Protein AF-A0A316TVI5-F1 (afdb_monomer_lite)

Foldseek 3Di:
DWDKDWDWAKDACPDPVNVLLVDPGIAIAIFIDTDPRVVCVVPPPPPPGDLLRRLLRLLQCVPPDPPPGDCPSVNVRSLVSLVVSCVVVVPPDSLRSLVVSLVVCCVPPNLNSSLSSLVSVCVSPVLDLPSLLVNLVSLVVCLVVVVDDDNLVSLCSSCVSLVNHDLVNDDPVCSVVSVVSPVVSD

Organism: NCBI:txid2079485

Sequence (186 aa):
MKEYSIIWIPFSKDSDVGQRIMDSKDFALPYFVDGNDKQQFEESNPGGLSPVHLLRGILVGYSDEPPIVDTSTFKQKAKVILMDLQNHFDYDSLEDLILNISAFIRQENGDTASFEALLTGTKICPESSKIKFDCCTDLYNLLEREQFHDKEWGKKKLGELLYQIERDKINPTFVSYIDTFKEWAE

pLDDT: mean 90.66, std 8.92, range [56.56, 98.69]

Radius of gyration: 17.23 Å; chains: 1; bounding box: 46×29×49 Å

Structure (mmCIF, N/CA/C/O backbone):
data_AF-A0A316TVI5-F1
#
_entry.id   AF-A0A316TVI5-F1
#
loop_
_atom_site.group_PDB
_atom_site.id
_atom_site.type_symbol
_atom_site.label_atom_id
_atom_site.label_alt_id
_atom_site.label_comp_id
_atom_site.label_asym_id
_atom_site.label_entity_id
_atom_site.label_seq_id
_atom_site.pdbx_PDB_ins_code
_atom_site.Cartn_x
_atom_site.Cartn_y
_atom_site.Cartn_z
_atom_site.occupancy
_atom_site.B_iso_or_equiv
_atom_site.auth_seq_id
_atom_site.auth_comp_id
_atom_site.auth_asym_id
_atom_site.auth_atom_id
_atom_site.pdbx_PDB_model_num
ATOM 1 N N . MET A 1 1 ? 9.439 -13.518 7.582 1.00 85.12 1 MET A N 1
ATOM 2 C CA . MET A 1 1 ? 9.102 -12.369 6.720 1.00 85.12 1 MET A CA 1
ATOM 3 C C . MET A 1 1 ? 10.228 -12.197 5.725 1.00 85.12 1 MET A C 1
ATOM 5 O O . MET A 1 1 ? 11.381 -12.358 6.115 1.00 85.12 1 MET A O 1
ATOM 9 N N . LYS A 1 2 ? 9.901 -11.960 4.459 1.00 90.00 2 LYS A N 1
ATOM 10 C CA . LYS A 1 2 ? 10.882 -11.726 3.402 1.00 90.00 2 LYS A CA 1
ATOM 11 C C . LYS A 1 2 ? 11.306 -10.265 3.424 1.00 90.00 2 LYS A C 1
ATOM 13 O O . LYS A 1 2 ? 10.454 -9.376 3.372 1.00 90.00 2 LYS A O 1
ATOM 18 N N . GLU A 1 3 ? 12.612 -10.034 3.480 1.00 90.31 3 GLU A N 1
ATOM 19 C CA . GLU A 1 3 ? 13.160 -8.707 3.223 1.00 90.31 3 GLU A CA 1
ATOM 20 C C . GLU A 1 3 ? 12.867 -8.290 1.786 1.00 90.31 3 GLU A C 1
ATOM 22 O O . GLU A 1 3 ? 12.934 -9.107 0.862 1.00 90.31 3 GLU A O 1
ATOM 27 N N . TYR A 1 4 ? 12.579 -7.007 1.614 1.00 93.69 4 TYR A N 1
ATOM 28 C CA . TYR A 1 4 ? 12.256 -6.422 0.327 1.00 93.69 4 TYR A CA 1
ATOM 29 C C . TYR A 1 4 ? 13.055 -5.147 0.083 1.00 93.69 4 TYR A C 1
ATOM 31 O O . TYR A 1 4 ? 13.670 -4.596 0.997 1.00 93.69 4 TYR A O 1
ATOM 39 N N . SER A 1 5 ? 13.038 -4.696 -1.164 1.00 92.44 5 SER A N 1
ATOM 40 C CA . SER A 1 5 ? 13.561 -3.402 -1.585 1.00 92.44 5 SER A CA 1
ATOM 41 C C . SER A 1 5 ? 12.577 -2.751 -2.552 1.00 92.44 5 SER A C 1
ATOM 43 O O . SER A 1 5 ? 11.966 -3.436 -3.376 1.00 92.44 5 SER A O 1
ATOM 45 N N . ILE A 1 6 ? 12.450 -1.426 -2.470 1.00 93.88 6 ILE A N 1
ATOM 46 C CA . ILE A 1 6 ? 11.807 -0.624 -3.512 1.00 93.88 6 ILE A CA 1
ATOM 47 C C . ILE A 1 6 ? 12.892 -0.136 -4.461 1.00 93.88 6 ILE A C 1
ATOM 49 O O . ILE A 1 6 ? 13.870 0.482 -4.043 1.00 93.88 6 ILE A O 1
ATOM 53 N N . ILE A 1 7 ? 12.725 -0.438 -5.742 1.00 91.38 7 ILE A N 1
ATOM 54 C CA . ILE A 1 7 ? 13.670 -0.074 -6.790 1.00 91.38 7 ILE A CA 1
ATOM 55 C C . ILE A 1 7 ? 12.966 0.831 -7.7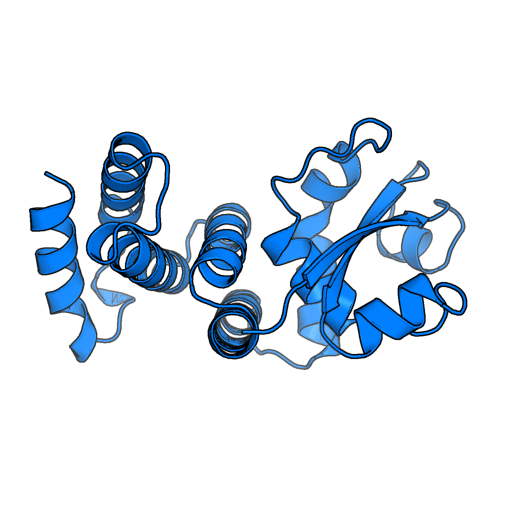85 1.00 91.38 7 ILE A C 1
ATOM 57 O O . ILE A 1 7 ? 11.928 0.477 -8.339 1.00 91.38 7 ILE A O 1
ATOM 61 N N . TRP A 1 8 ? 13.548 2.000 -8.023 1.00 91.94 8 TRP A N 1
ATOM 62 C CA . TRP A 1 8 ? 13.018 2.983 -8.957 1.00 91.94 8 TRP A CA 1
ATOM 63 C C . TRP A 1 8 ? 13.623 2.787 -10.335 1.00 91.94 8 TRP A C 1
ATOM 65 O O . TRP A 1 8 ? 14.835 2.906 -10.516 1.00 91.94 8 TRP A O 1
ATOM 75 N N . ILE A 1 9 ? 12.769 2.494 -11.311 1.00 88.94 9 ILE A N 1
ATOM 76 C CA . ILE A 1 9 ? 13.203 2.148 -12.663 1.00 88.94 9 ILE A CA 1
ATOM 77 C C . ILE A 1 9 ? 12.820 3.264 -13.617 1.00 88.94 9 ILE A C 1
ATOM 79 O O . ILE A 1 9 ? 11.630 3.575 -13.704 1.00 88.94 9 ILE A O 1
ATOM 83 N N . PRO A 1 10 ? 13.793 3.865 -14.323 1.00 89.19 10 PRO A N 1
ATOM 84 C CA . PRO A 1 10 ? 13.523 4.926 -15.272 1.00 89.19 10 PRO A CA 1
ATOM 85 C C . PRO A 1 10 ? 12.887 4.370 -16.549 1.00 89.19 10 PRO A C 1
ATOM 87 O O . PRO A 1 10 ? 13.315 3.354 -17.096 1.00 89.19 10 PRO A O 1
ATOM 90 N N . PHE A 1 11 ? 11.895 5.089 -17.054 1.00 86.94 11 PHE A N 1
ATOM 91 C CA . PHE A 1 11 ? 11.229 4.857 -18.324 1.00 86.94 11 PHE A CA 1
ATOM 92 C C . PHE A 1 11 ? 11.319 6.120 -19.170 1.00 86.94 11 PHE A C 1
ATOM 94 O O . PHE A 1 11 ? 11.091 7.232 -18.690 1.00 86.94 11 PHE A O 1
ATOM 101 N N . SER A 1 12 ? 11.608 5.933 -20.457 1.00 85.38 12 SER A N 1
ATOM 102 C CA . SER A 1 12 ? 11.459 7.018 -21.418 1.00 85.38 12 SER A CA 1
ATOM 103 C C . SER A 1 12 ? 9.982 7.245 -21.724 1.00 85.38 12 SER A C 1
ATOM 105 O O . SER A 1 12 ? 9.223 6.277 -21.861 1.00 85.38 12 SER A O 1
ATOM 107 N N . LYS A 1 13 ? 9.586 8.505 -21.924 1.00 84.69 13 LYS A N 1
ATOM 108 C CA . LYS A 1 13 ? 8.257 8.861 -22.452 1.00 84.69 13 LYS A CA 1
ATOM 109 C C . LYS A 1 13 ? 7.915 8.138 -23.761 1.00 84.69 13 LYS A C 1
ATOM 111 O O . LYS A 1 13 ? 6.751 7.859 -24.021 1.00 84.69 13 LYS A O 1
ATOM 116 N N . ASP A 1 14 ? 8.935 7.810 -24.555 1.00 85.81 14 ASP A N 1
ATOM 117 C CA . ASP A 1 14 ? 8.781 7.194 -25.873 1.00 85.81 14 ASP A CA 1
ATOM 118 C C . ASP A 1 14 ? 8.675 5.657 -25.796 1.00 85.81 14 ASP A C 1
ATOM 120 O O . ASP A 1 14 ? 8.407 5.010 -26.806 1.00 85.81 14 ASP A O 1
ATOM 124 N N . SER A 1 15 ? 8.857 5.063 -24.607 1.00 82.50 15 SER A N 1
ATOM 125 C CA . SER A 1 15 ? 8.661 3.624 -24.378 1.00 82.50 15 SER A CA 1
ATOM 126 C C . SER A 1 15 ? 7.182 3.226 -24.423 1.00 82.50 15 SER A C 1
ATOM 128 O O . SER A 1 15 ? 6.308 4.047 -24.154 1.00 82.50 15 SER A O 1
ATOM 130 N N . ASP A 1 16 ? 6.882 1.944 -24.653 1.00 78.06 16 ASP A N 1
ATOM 131 C CA . ASP A 1 16 ? 5.501 1.426 -24.630 1.00 78.06 16 ASP A CA 1
ATOM 132 C C . ASP A 1 16 ? 4.770 1.746 -23.315 1.00 78.06 16 ASP A C 1
ATOM 134 O O . ASP A 1 16 ? 3.566 1.997 -23.284 1.00 78.06 16 ASP A O 1
ATOM 138 N N . VAL A 1 17 ? 5.501 1.731 -22.196 1.00 77.12 17 VAL A N 1
AT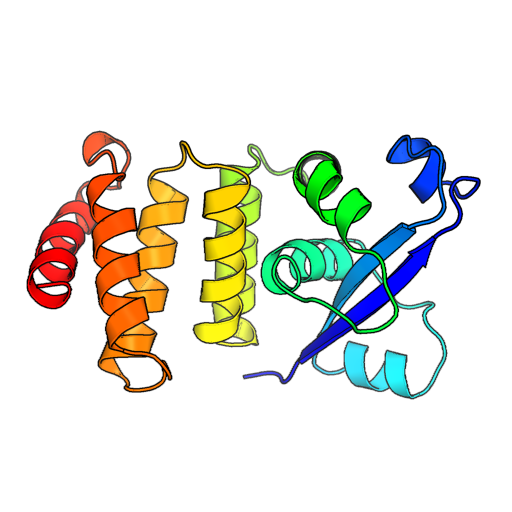OM 139 C CA . VAL A 1 17 ? 4.978 2.106 -20.875 1.00 77.12 17 VAL A CA 1
ATOM 140 C C . VAL A 1 17 ? 4.722 3.615 -20.808 1.00 77.12 17 VAL A C 1
ATOM 142 O O . VAL A 1 17 ? 3.659 4.028 -20.351 1.00 77.12 17 VAL A O 1
ATOM 145 N N . GLY A 1 18 ? 5.639 4.436 -21.326 1.00 76.88 18 GLY A N 1
ATOM 146 C CA . GLY A 1 18 ? 5.473 5.890 -21.392 1.00 76.88 18 GLY A CA 1
ATOM 147 C C . GLY A 1 18 ? 4.296 6.335 -22.258 1.00 76.88 18 GLY A C 1
ATOM 148 O O . GLY A 1 18 ? 3.514 7.191 -21.837 1.00 76.88 18 GLY A O 1
ATOM 149 N N . GLN A 1 19 ? 4.084 5.679 -23.401 1.00 79.38 19 GLN A N 1
ATOM 150 C CA . GLN A 1 19 ? 2.938 5.952 -24.267 1.00 79.38 19 GLN A CA 1
ATOM 151 C C . GLN A 1 19 ? 1.607 5.554 -23.615 1.00 79.38 19 GLN A C 1
ATOM 153 O O . GLN A 1 19 ? 0.646 6.318 -23.690 1.00 79.38 19 GLN A O 1
ATOM 158 N N . ARG A 1 20 ? 1.549 4.409 -22.917 1.00 73.81 20 ARG A N 1
ATOM 159 C CA . ARG A 1 20 ? 0.343 3.968 -22.186 1.00 73.81 20 ARG A CA 1
ATOM 160 C C . ARG A 1 20 ? -0.024 4.893 -21.027 1.00 73.81 20 ARG A C 1
ATOM 162 O O . ARG A 1 20 ? -1.197 5.189 -20.825 1.00 73.81 20 ARG A O 1
ATOM 169 N N . ILE A 1 21 ? 0.969 5.377 -20.283 1.00 71.12 21 ILE A N 1
ATOM 170 C CA . ILE A 1 21 ? 0.761 6.255 -19.118 1.00 71.12 21 ILE A CA 1
ATOM 171 C C . ILE A 1 21 ? 0.538 7.725 -19.549 1.00 71.12 21 ILE A C 1
ATOM 173 O O . ILE A 1 21 ? 0.084 8.557 -18.749 1.00 71.12 21 ILE A O 1
ATOM 177 N N . MET A 1 22 ? 0.752 8.031 -20.837 1.00 61.28 22 MET A N 1
ATOM 178 C CA . MET A 1 22 ? 0.562 9.343 -21.463 1.00 61.28 22 MET A CA 1
ATOM 179 C C . MET A 1 22 ? 1.295 10.445 -20.695 1.00 61.28 22 MET A C 1
ATOM 181 O O . MET A 1 22 ? 0.671 11.412 -20.237 1.00 61.28 22 MET A O 1
ATOM 185 N N . ASP A 1 23 ? 2.600 10.267 -20.487 1.00 63.84 23 ASP A N 1
ATOM 186 C CA . ASP A 1 23 ? 3.442 11.344 -19.969 1.00 63.84 23 ASP A CA 1
ATOM 187 C C . ASP A 1 23 ? 4.251 12.018 -21.086 1.00 63.84 23 ASP A C 1
ATOM 189 O O . ASP A 1 23 ? 4.639 11.413 -22.081 1.00 63.84 23 ASP A O 1
ATOM 193 N N . SER A 1 24 ? 4.474 13.318 -20.923 1.00 67.88 24 SER A N 1
ATOM 194 C CA . SER A 1 24 ? 5.240 14.171 -21.837 1.00 67.88 24 SER A CA 1
ATOM 195 C C . SER A 1 24 ? 6.745 14.183 -21.531 1.00 67.88 24 SER A C 1
ATOM 197 O O . SER A 1 24 ? 7.519 14.804 -22.269 1.00 67.88 24 SER A O 1
ATOM 199 N N . LYS A 1 25 ? 7.158 13.512 -20.448 1.00 81.06 25 LYS A N 1
ATOM 200 C CA . LYS A 1 25 ? 8.517 13.484 -19.897 1.00 81.06 25 LYS A CA 1
ATOM 201 C C . LYS A 1 25 ? 8.909 12.075 -19.464 1.00 81.06 25 LYS A C 1
ATOM 203 O O . LYS A 1 25 ? 8.049 11.226 -19.252 1.00 81.06 25 LYS A O 1
ATOM 208 N N . ASP A 1 26 ? 10.213 11.851 -19.358 1.00 85.38 26 ASP A N 1
ATOM 209 C CA . ASP A 1 26 ? 10.758 10.641 -18.747 1.00 85.38 26 ASP A CA 1
ATOM 210 C C . ASP A 1 26 ? 10.395 10.609 -17.257 1.00 85.38 26 ASP A C 1
ATOM 212 O O . ASP A 1 26 ? 10.304 11.651 -16.604 1.00 85.38 26 ASP A O 1
ATOM 216 N N . PHE A 1 27 ? 10.183 9.412 -16.725 1.00 87.88 27 PHE A N 1
ATOM 217 C CA . PHE A 1 27 ? 9.702 9.196 -15.362 1.00 87.88 27 PHE A CA 1
ATOM 218 C C . PHE A 1 27 ? 10.311 7.923 -14.787 1.00 87.88 27 PHE A C 1
ATOM 220 O O . PHE A 1 27 ? 10.952 7.157 -15.501 1.00 87.88 27 PHE A O 1
ATOM 227 N N . ALA A 1 28 ? 10.103 7.671 -13.498 1.00 90.81 28 ALA A N 1
ATOM 228 C CA . ALA A 1 28 ? 10.462 6.399 -12.891 1.00 90.81 28 ALA A CA 1
ATOM 229 C C . ALA A 1 28 ? 9.269 5.781 -12.170 1.00 90.81 28 ALA A C 1
ATOM 231 O O . ALA A 1 28 ? 8.400 6.491 -11.661 1.00 90.81 28 ALA A O 1
ATOM 232 N N . LEU A 1 29 ? 9.246 4.452 -12.123 1.00 91.94 29 LEU A N 1
ATOM 233 C CA . LEU A 1 29 ? 8.233 3.694 -11.398 1.00 91.94 29 LEU A CA 1
ATOM 234 C C . LEU A 1 29 ? 8.880 2.846 -10.299 1.00 91.94 29 LEU A C 1
ATOM 236 O O . LEU A 1 29 ? 9.956 2.286 -10.536 1.00 91.94 29 LEU A O 1
ATOM 240 N N . PRO A 1 30 ? 8.233 2.725 -9.129 1.00 94.88 30 PRO A N 1
ATOM 241 C CA . PRO A 1 30 ? 8.711 1.873 -8.054 1.00 94.88 30 PRO A CA 1
ATOM 242 C C . PRO A 1 30 ? 8.337 0.411 -8.315 1.00 94.88 30 PRO A C 1
ATOM 244 O O . PRO A 1 30 ? 7.189 0.086 -8.615 1.00 94.88 30 PRO A O 1
ATOM 247 N N . TYR A 1 31 ? 9.306 -0.480 -8.149 1.00 94.19 31 TYR A N 1
ATOM 248 C CA . TYR A 1 31 ? 9.140 -1.928 -8.189 1.00 94.19 31 TYR A CA 1
ATOM 249 C C . TYR A 1 31 ? 9.506 -2.509 -6.829 1.00 94.19 31 TYR A C 1
ATOM 251 O O . TYR A 1 31 ? 10.563 -2.206 -6.281 1.00 94.19 31 TYR A O 1
ATOM 259 N N . PHE A 1 32 ? 8.633 -3.353 -6.291 1.00 95.69 32 PHE A N 1
ATOM 260 C CA . PHE A 1 32 ? 8.883 -4.105 -5.070 1.00 95.69 32 PHE A CA 1
ATOM 261 C C . PHE A 1 32 ? 9.512 -5.445 -5.435 1.00 95.69 32 PHE A C 1
ATOM 263 O O . PHE A 1 32 ? 8.887 -6.249 -6.131 1.00 95.69 32 PHE A O 1
ATOM 270 N N . VAL A 1 33 ? 10.718 -5.695 -4.934 1.00 93.25 33 VAL A N 1
ATOM 271 C CA . VAL A 1 33 ? 11.411 -6.978 -5.090 1.00 93.25 33 VAL A CA 1
ATOM 272 C C . VAL A 1 33 ? 11.712 -7.577 -3.725 1.00 93.25 33 VAL A C 1
ATOM 274 O O . VAL A 1 33 ? 12.170 -6.882 -2.819 1.00 93.25 33 VAL A O 1
ATOM 277 N N . ASP A 1 34 ? 11.463 -8.870 -3.568 1.00 92.06 34 ASP A N 1
ATOM 278 C CA . ASP A 1 34 ? 11.753 -9.620 -2.351 1.00 92.06 34 ASP A CA 1
ATOM 279 C C . ASP A 1 34 ? 12.206 -11.048 -2.655 1.00 92.06 34 ASP A C 1
ATOM 281 O O . ASP A 1 34 ? 12.114 -11.532 -3.783 1.00 92.06 34 ASP A O 1
ATOM 285 N N . GLY A 1 35 ? 12.752 -11.723 -1.641 1.00 86.69 35 GLY A N 1
ATOM 286 C CA . GLY A 1 35 ? 13.204 -13.110 -1.763 1.00 86.69 35 GLY A CA 1
ATOM 287 C C . GLY A 1 35 ? 14.163 -13.332 -2.942 1.00 86.69 35 GLY A C 1
ATOM 288 O O . GLY A 1 35 ? 15.177 -12.646 -3.064 1.00 86.69 35 GLY A O 1
ATOM 289 N N . ASN A 1 36 ? 13.833 -14.299 -3.802 1.00 81.88 36 ASN A N 1
ATOM 290 C CA . ASN A 1 36 ? 14.672 -14.683 -4.940 1.00 81.88 36 ASN A CA 1
ATOM 291 C C . ASN A 1 36 ? 14.747 -13.589 -6.017 1.00 81.88 36 ASN A C 1
ATOM 293 O O . ASN A 1 36 ? 15.792 -13.442 -6.645 1.00 81.88 36 ASN A O 1
ATOM 297 N N . ASP A 1 37 ? 13.683 -12.806 -6.214 1.00 82.38 37 ASP A N 1
ATOM 298 C CA . ASP A 1 37 ? 13.656 -11.752 -7.238 1.00 82.38 37 ASP A CA 1
ATOM 299 C C . ASP A 1 37 ? 14.595 -10.600 -6.869 1.00 82.38 37 ASP A C 1
ATOM 301 O O . ASP A 1 37 ? 15.245 -10.018 -7.737 1.00 82.38 37 ASP A O 1
ATOM 305 N N . LYS A 1 38 ? 14.737 -10.318 -5.566 1.00 80.81 38 LYS A N 1
ATOM 306 C CA . LYS A 1 38 ? 15.726 -9.360 -5.056 1.00 80.81 38 LYS A CA 1
ATOM 307 C C . LYS A 1 38 ? 17.157 -9.818 -5.359 1.00 80.81 38 LYS A C 1
ATOM 309 O O . LYS A 1 38 ? 17.933 -9.034 -5.894 1.00 80.81 38 LYS A O 1
ATOM 314 N N . GLN A 1 39 ? 17.477 -11.086 -5.090 1.00 77.31 39 GLN A N 1
ATOM 315 C CA . GLN A 1 39 ? 18.802 -11.653 -5.383 1.00 77.31 39 GLN A CA 1
ATOM 316 C C . GLN A 1 39 ? 19.107 -11.622 -6.886 1.00 77.31 39 GLN A C 1
ATOM 318 O O . GLN A 1 39 ? 20.164 -11.158 -7.298 1.00 77.31 39 GLN A O 1
ATOM 323 N N . GLN A 1 40 ? 18.152 -12.031 -7.726 1.00 77.38 40 GLN A N 1
ATOM 324 C CA . GLN A 1 40 ? 18.324 -12.010 -9.181 1.00 77.38 40 GLN A CA 1
ATOM 325 C C . GLN A 1 40 ? 18.508 -10.595 -9.733 1.00 77.38 40 GLN A C 1
ATOM 327 O O . GLN A 1 40 ? 19.323 -10.389 -10.636 1.00 77.38 40 GLN A O 1
ATOM 332 N N . PHE A 1 41 ? 17.776 -9.617 -9.195 1.00 77.19 41 PHE A N 1
ATOM 333 C CA . PHE A 1 41 ? 17.938 -8.222 -9.585 1.00 77.19 41 PHE A CA 1
ATOM 334 C C . PHE A 1 41 ? 19.336 -7.695 -9.231 1.00 77.19 41 PHE A C 1
ATOM 336 O O . PHE A 1 41 ? 19.967 -7.034 -10.055 1.00 77.19 41 PHE A O 1
ATOM 343 N N . GLU A 1 42 ? 19.828 -8.005 -8.028 1.00 74.06 42 GLU A N 1
ATOM 344 C CA . GLU A 1 42 ? 21.168 -7.623 -7.567 1.00 74.06 42 GLU A CA 1
ATOM 345 C C . GLU A 1 42 ? 22.283 -8.296 -8.391 1.00 74.06 42 GLU A C 1
ATOM 347 O O . GLU A 1 42 ? 23.335 -7.694 -8.612 1.00 74.06 42 GLU A O 1
ATOM 352 N N . GLU A 1 43 ? 22.049 -9.513 -8.893 1.00 73.50 43 GLU A N 1
ATOM 353 C CA . GLU A 1 43 ? 23.065 -10.328 -9.565 1.00 73.50 43 GLU A CA 1
ATOM 354 C C . GLU A 1 43 ? 23.086 -10.222 -11.103 1.00 73.50 43 GLU A C 1
ATOM 356 O O . GLU A 1 43 ? 24.141 -10.462 -11.694 1.00 73.50 43 GLU A O 1
ATOM 361 N N . SER A 1 44 ? 21.967 -9.974 -11.806 1.00 56.84 44 SER A N 1
ATOM 362 C CA . SER A 1 44 ? 21.876 -10.357 -13.237 1.00 56.84 44 SER A CA 1
ATOM 363 C C . SER A 1 44 ? 20.968 -9.525 -14.165 1.00 56.84 44 SER A C 1
ATOM 365 O O . SER A 1 44 ? 20.487 -10.057 -15.164 1.00 56.84 44 SER A O 1
ATOM 367 N N . ASN A 1 45 ? 20.865 -8.202 -13.973 1.00 56.56 45 ASN A N 1
ATOM 368 C CA . ASN A 1 45 ? 20.193 -7.254 -14.896 1.00 56.56 45 ASN A CA 1
ATOM 369 C C . ASN A 1 45 ? 18.637 -7.230 -14.737 1.00 56.56 45 ASN A C 1
ATOM 371 O O . ASN A 1 45 ? 18.032 -8.269 -14.485 1.00 56.56 45 ASN A O 1
ATOM 375 N N . PRO A 1 46 ? 17.942 -6.082 -14.933 1.00 57.75 46 PRO A N 1
ATOM 376 C CA . PRO A 1 46 ? 16.527 -5.846 -14.556 1.00 57.75 46 PRO A CA 1
ATOM 377 C C . PRO A 1 46 ? 15.436 -6.680 -15.261 1.00 57.75 46 PRO A C 1
ATOM 379 O O . PRO A 1 46 ? 14.252 -6.378 -15.122 1.00 57.75 46 PRO A O 1
ATOM 382 N N . GLY A 1 47 ? 15.793 -7.677 -16.073 1.00 56.88 47 GLY A N 1
ATOM 383 C CA . GLY A 1 47 ? 14.886 -8.327 -17.028 1.00 56.88 47 GLY A CA 1
ATOM 384 C C . GLY A 1 47 ? 13.778 -9.199 -16.422 1.00 56.88 47 GLY A C 1
ATOM 385 O O . GLY A 1 47 ? 12.883 -9.611 -17.151 1.00 56.88 47 GLY A O 1
ATOM 386 N N . GLY A 1 48 ? 13.821 -9.483 -15.116 1.00 66.44 48 GLY A N 1
ATOM 387 C CA . GLY A 1 48 ? 12.864 -10.355 -14.415 1.00 66.44 48 GLY A CA 1
ATOM 388 C C . GLY A 1 48 ? 11.641 -9.649 -13.820 1.00 66.44 48 GLY A C 1
ATOM 389 O O . GLY A 1 48 ? 10.891 -10.253 -13.056 1.00 66.44 48 GLY A O 1
ATOM 390 N N . LEU A 1 49 ? 11.437 -8.361 -14.099 1.00 80.31 49 LEU A N 1
ATOM 391 C CA . LEU A 1 49 ? 10.384 -7.604 -13.432 1.00 80.31 49 LEU A CA 1
ATOM 392 C C . LEU A 1 49 ? 9.016 -7.815 -14.068 1.00 80.31 49 LEU A C 1
ATOM 394 O O . LEU A 1 49 ? 8.810 -7.592 -15.258 1.00 80.31 49 LEU A O 1
ATOM 398 N N . SER A 1 50 ? 8.071 -8.228 -13.232 1.00 87.50 50 SER A N 1
ATOM 399 C CA . SER A 1 50 ? 6.704 -8.542 -13.616 1.00 87.50 50 SER A CA 1
ATOM 400 C C . SER A 1 50 ? 5.734 -7.428 -13.192 1.00 87.50 50 SER A C 1
ATOM 402 O O . SER A 1 50 ? 6.056 -6.612 -12.318 1.00 87.50 50 SER A O 1
ATOM 404 N N . PRO A 1 51 ? 4.506 -7.404 -13.741 1.00 91.19 51 PRO A N 1
ATOM 405 C CA . PRO A 1 51 ? 3.474 -6.458 -13.317 1.00 91.19 51 PRO A CA 1
ATOM 406 C C . PRO A 1 51 ? 3.134 -6.527 -11.818 1.00 91.19 51 PRO A C 1
ATOM 408 O O . PRO A 1 51 ? 2.737 -5.516 -11.243 1.00 91.19 51 PRO A O 1
ATOM 411 N N . VAL A 1 52 ? 3.339 -7.672 -11.146 1.00 93.62 52 VAL A N 1
ATOM 412 C CA . VAL A 1 52 ? 3.098 -7.781 -9.694 1.00 93.62 52 VAL A CA 1
ATOM 413 C C . VAL A 1 52 ? 4.159 -7.039 -8.872 1.00 93.62 52 VAL A C 1
ATOM 415 O O . VAL A 1 52 ? 3.832 -6.465 -7.832 1.00 93.62 52 VAL A O 1
ATOM 418 N N . HIS A 1 53 ? 5.406 -6.960 -9.351 1.00 94.25 53 HIS A N 1
ATOM 419 C CA . HIS A 1 53 ? 6.447 -6.144 -8.716 1.00 94.25 53 HIS A CA 1
ATOM 420 C C . HIS A 1 53 ? 6.111 -4.656 -8.802 1.00 94.25 53 HIS A C 1
ATOM 422 O O . HIS A 1 53 ? 6.257 -3.939 -7.813 1.00 94.25 53 HIS A O 1
ATOM 428 N N . LEU A 1 54 ? 5.609 -4.201 -9.955 1.00 94.38 54 LEU A N 1
ATOM 429 C CA . LEU A 1 54 ? 5.129 -2.829 -10.123 1.00 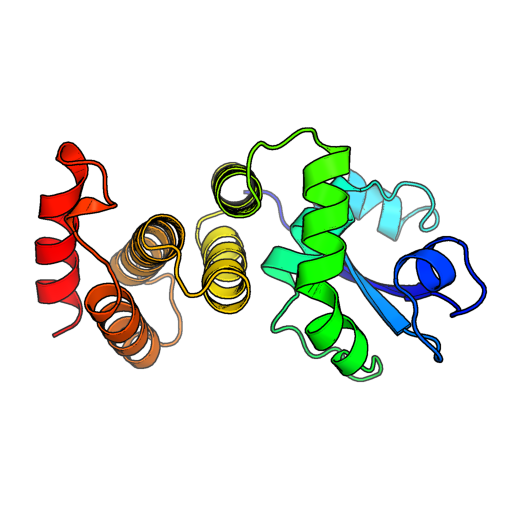94.38 54 LEU A CA 1
ATOM 430 C C . LEU A 1 54 ? 3.939 -2.548 -9.201 1.00 94.38 54 LEU A C 1
ATOM 432 O O . LEU A 1 54 ? 3.937 -1.559 -8.481 1.00 94.38 54 LEU A O 1
ATOM 436 N N . LEU A 1 55 ? 2.946 -3.437 -9.178 1.00 96.69 55 LEU A N 1
ATOM 437 C CA . LEU A 1 55 ? 1.753 -3.306 -8.342 1.00 96.69 55 LEU A CA 1
ATOM 438 C C . LEU A 1 55 ? 2.100 -3.132 -6.856 1.00 96.69 55 LEU A C 1
ATOM 440 O O . LEU A 1 55 ? 1.685 -2.159 -6.227 1.00 96.69 55 LEU A O 1
ATOM 444 N N . ARG A 1 56 ? 2.918 -4.036 -6.308 1.00 97.62 56 AR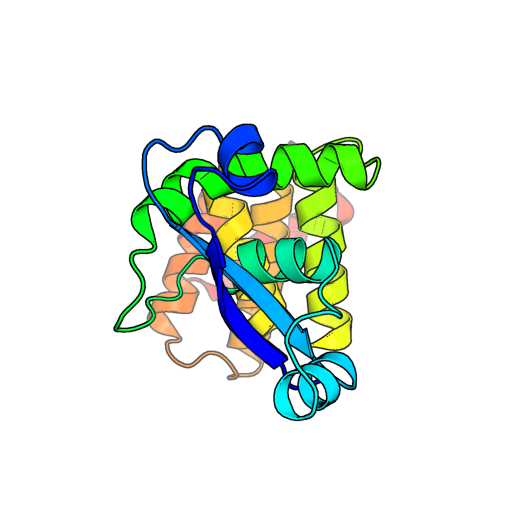G A N 1
ATOM 445 C CA . ARG A 1 56 ? 3.408 -3.955 -4.922 1.00 97.62 56 ARG A CA 1
ATOM 446 C C . ARG A 1 56 ? 4.285 -2.716 -4.711 1.00 97.62 56 ARG A C 1
ATOM 448 O O . ARG A 1 56 ? 4.183 -2.061 -3.676 1.00 97.62 56 ARG A O 1
ATOM 455 N N . GLY A 1 57 ? 5.107 -2.370 -5.702 1.00 97.31 57 GLY A N 1
ATOM 456 C CA . GLY A 1 57 ? 6.000 -1.213 -5.673 1.00 97.31 57 GLY A CA 1
ATOM 457 C C . GLY A 1 57 ? 5.251 0.108 -5.582 1.00 97.31 57 GLY A C 1
ATOM 458 O O . GLY A 1 57 ? 5.611 0.949 -4.768 1.00 97.31 57 GLY A O 1
ATOM 459 N N . ILE A 1 58 ? 4.165 0.271 -6.340 1.00 96.88 58 ILE A N 1
ATOM 460 C CA . ILE A 1 58 ? 3.304 1.457 -6.270 1.00 96.88 58 ILE A CA 1
ATOM 461 C C . ILE A 1 58 ? 2.667 1.578 -4.887 1.00 96.88 58 ILE A C 1
ATOM 463 O O . ILE A 1 58 ? 2.621 2.679 -4.344 1.00 96.88 58 ILE A O 1
ATOM 467 N N . LEU A 1 59 ? 2.172 0.472 -4.324 1.00 98.19 59 LEU A N 1
ATOM 468 C CA . LEU A 1 59 ? 1.478 0.497 -3.038 1.00 98.19 59 LEU A CA 1
ATOM 469 C C . LEU A 1 59 ? 2.431 0.808 -1.878 1.00 98.19 59 LEU A C 1
ATOM 471 O O . LEU A 1 59 ? 2.115 1.659 -1.054 1.00 98.19 59 LEU A O 1
ATOM 475 N N . VAL A 1 60 ? 3.605 0.183 -1.826 1.00 97.81 60 VAL A N 1
ATOM 476 C CA . VAL A 1 60 ? 4.547 0.369 -0.706 1.00 97.81 60 VAL A CA 1
ATOM 477 C C . VAL A 1 60 ? 5.458 1.584 -0.911 1.00 97.81 60 VAL A C 1
ATOM 479 O O . VAL A 1 60 ? 5.738 2.321 0.026 1.00 97.81 60 VAL A O 1
ATOM 482 N N . GLY A 1 61 ? 5.897 1.842 -2.143 1.00 95.81 61 GLY A N 1
ATOM 483 C CA . GLY A 1 61 ? 6.840 2.910 -2.487 1.00 95.81 61 GLY A CA 1
ATOM 484 C C . GLY A 1 61 ? 6.209 4.287 -2.713 1.00 95.81 61 GLY A C 1
ATOM 485 O O . GLY A 1 61 ? 6.898 5.205 -3.143 1.00 95.81 61 GLY A O 1
ATOM 486 N N . TYR A 1 62 ? 4.910 4.473 -2.460 1.00 94.88 62 TYR A N 1
ATOM 487 C CA . TYR A 1 62 ? 4.221 5.728 -2.791 1.00 94.88 62 TYR A CA 1
ATOM 488 C C . TYR A 1 62 ? 4.771 6.954 -2.054 1.00 94.88 62 TYR A C 1
ATOM 490 O O . TYR A 1 62 ? 4.825 8.059 -2.603 1.00 94.88 62 TYR A O 1
ATOM 498 N N . SER A 1 63 ? 5.120 6.763 -0.782 1.00 91.06 63 SER A N 1
ATOM 499 C CA . SER A 1 63 ? 5.663 7.814 0.082 1.00 91.06 63 SER A CA 1
ATOM 500 C C . SER A 1 63 ? 7.191 7.904 0.003 1.00 91.06 63 SER A C 1
ATOM 502 O O . SER A 1 63 ? 7.760 8.762 0.668 1.00 91.06 63 SER A O 1
ATOM 504 N N . ASP A 1 64 ? 7.843 7.042 -0.782 1.00 90.94 64 ASP A N 1
ATOM 505 C CA . ASP A 1 64 ? 9.297 7.040 -0.930 1.00 90.94 64 ASP A CA 1
ATOM 506 C C . ASP A 1 64 ? 9.770 8.247 -1.764 1.00 90.94 64 ASP A C 1
ATOM 508 O O . ASP A 1 64 ? 9.109 8.689 -2.713 1.00 90.94 64 ASP A O 1
ATOM 512 N N . GLU A 1 65 ? 10.913 8.812 -1.373 1.00 87.38 65 GLU A N 1
ATOM 513 C CA . GLU A 1 65 ? 11.512 10.023 -1.951 1.00 87.38 65 GLU A CA 1
ATOM 514 C C . GLU A 1 65 ? 13.005 9.789 -2.247 1.00 87.38 65 GLU A C 1
ATOM 516 O O . GLU A 1 65 ? 13.885 10.357 -1.593 1.00 87.38 65 GLU A O 1
ATOM 521 N N . PRO A 1 66 ? 13.316 8.927 -3.234 1.00 88.81 66 PRO A N 1
ATOM 522 C CA . PRO A 1 66 ? 14.685 8.672 -3.682 1.00 88.81 66 PRO A CA 1
ATOM 523 C C . PRO A 1 66 ? 15.422 9.972 -4.084 1.00 88.81 66 PRO A C 1
ATOM 525 O O . PRO A 1 66 ? 14.894 10.747 -4.883 1.00 88.81 66 PRO A O 1
ATOM 528 N N . PRO A 1 67 ? 16.683 10.199 -3.649 1.00 80.81 67 PRO A N 1
ATOM 529 C CA . PRO A 1 67 ? 17.367 11.497 -3.781 1.00 80.81 67 PRO A CA 1
ATOM 530 C C . PRO A 1 67 ? 17.553 12.057 -5.203 1.00 80.81 67 PRO A C 1
ATOM 532 O O . PRO A 1 67 ? 17.841 13.242 -5.354 1.00 80.81 67 PRO A O 1
ATOM 535 N N . ILE A 1 68 ? 17.470 11.219 -6.242 1.00 84.12 68 ILE A N 1
ATOM 536 C CA . ILE A 1 68 ? 17.819 11.573 -7.635 1.00 84.12 68 ILE A CA 1
ATOM 537 C C . ILE A 1 68 ? 16.622 11.373 -8.587 1.00 84.12 68 ILE A C 1
ATOM 539 O O . ILE A 1 68 ? 16.701 11.696 -9.770 1.00 84.12 68 ILE A O 1
ATOM 543 N N . VAL A 1 69 ? 15.494 10.857 -8.095 1.00 84.56 69 VAL A N 1
ATOM 544 C CA . VAL A 1 69 ? 14.342 10.497 -8.930 1.00 84.56 69 VAL A CA 1
ATOM 545 C C . VAL A 1 69 ? 13.171 11.430 -8.628 1.00 84.56 69 VAL A C 1
ATOM 547 O O . VAL A 1 69 ? 12.714 11.526 -7.493 1.00 84.56 69 VAL A O 1
ATOM 550 N N . ASP A 1 70 ? 12.657 12.100 -9.663 1.00 85.50 70 ASP A N 1
ATOM 551 C CA . ASP A 1 70 ? 11.430 12.893 -9.561 1.00 85.50 70 ASP A CA 1
ATOM 552 C C . ASP A 1 70 ? 10.207 11.965 -9.496 1.00 85.50 70 ASP A C 1
ATOM 554 O O . ASP A 1 70 ? 9.832 11.319 -10.477 1.00 85.50 70 ASP A O 1
ATOM 558 N N . THR A 1 71 ? 9.576 11.901 -8.323 1.00 88.94 71 THR A N 1
ATOM 559 C CA . THR A 1 71 ? 8.401 11.055 -8.073 1.00 88.94 71 THR A CA 1
ATOM 560 C C . THR A 1 71 ? 7.075 11.754 -8.383 1.00 88.94 71 THR A C 1
ATOM 562 O O . THR A 1 71 ? 6.011 11.151 -8.221 1.00 88.94 71 THR A O 1
ATOM 565 N N . SER A 1 72 ? 7.093 13.010 -8.845 1.00 88.06 72 SER A N 1
ATOM 566 C CA . SER A 1 72 ? 5.881 13.813 -9.043 1.00 88.06 72 SER A CA 1
ATOM 567 C C . SER A 1 72 ? 4.956 13.241 -10.119 1.00 88.06 72 SER A C 1
ATOM 569 O O . SER A 1 72 ? 3.763 13.068 -9.852 1.00 88.06 72 SER A O 1
ATOM 571 N N . THR A 1 73 ? 5.492 12.862 -11.287 1.00 86.88 73 THR A N 1
ATOM 572 C CA . THR A 1 73 ? 4.729 12.155 -12.332 1.00 86.88 73 THR A CA 1
ATOM 573 C C . THR A 1 73 ? 4.113 10.884 -11.767 1.00 86.88 73 THR A C 1
ATOM 575 O O . THR A 1 73 ? 2.917 10.644 -11.934 1.00 86.88 73 THR A O 1
ATOM 578 N N . PHE A 1 74 ? 4.921 10.066 -11.088 1.00 89.69 74 PHE A N 1
ATOM 579 C CA . PHE A 1 74 ? 4.463 8.805 -10.523 1.00 89.69 74 PHE A CA 1
ATOM 580 C C . PHE A 1 74 ? 3.286 9.031 -9.566 1.00 89.69 74 PHE A C 1
ATOM 582 O O . PHE A 1 74 ? 2.237 8.419 -9.753 1.00 89.69 74 PHE A O 1
ATOM 589 N N . LYS A 1 75 ? 3.400 9.963 -8.611 1.00 90.81 75 LYS A N 1
ATOM 590 C CA . LYS A 1 75 ? 2.327 10.272 -7.650 1.00 90.81 75 LYS A CA 1
ATOM 591 C C . LYS A 1 75 ? 1.041 10.722 -8.360 1.00 90.81 75 LYS A C 1
ATOM 593 O O . LYS A 1 75 ? -0.047 10.308 -7.970 1.00 90.81 75 LYS A O 1
ATOM 598 N N . GLN A 1 76 ? 1.146 11.503 -9.439 1.00 90.25 76 GLN A N 1
ATOM 599 C CA . GLN A 1 76 ? -0.013 11.930 -10.239 1.00 90.25 76 GLN A CA 1
ATOM 600 C C . GLN A 1 76 ? -0.659 10.786 -11.035 1.00 90.25 76 GLN A C 1
ATOM 602 O O . GLN A 1 76 ? -1.868 10.798 -11.269 1.00 90.25 76 GLN A O 1
ATOM 607 N N . LYS A 1 77 ? 0.136 9.805 -11.471 1.00 9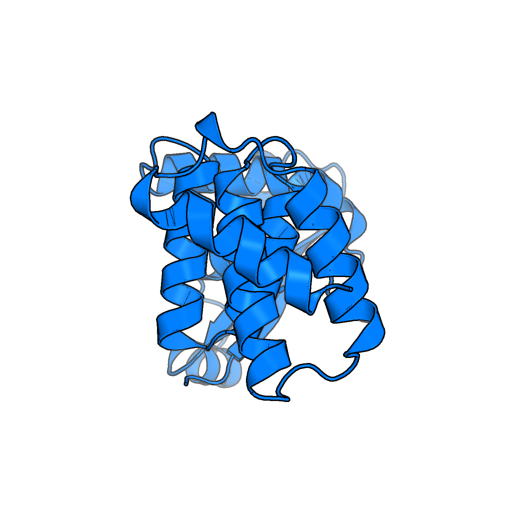0.12 77 LYS A N 1
ATOM 608 C CA . LYS A 1 77 ? -0.299 8.723 -12.365 1.00 90.12 77 LYS A CA 1
ATOM 609 C C . LYS A 1 77 ? -0.579 7.403 -11.650 1.00 90.12 77 LYS A C 1
ATOM 611 O O . LYS A 1 77 ? -1.216 6.540 -12.247 1.00 90.12 77 LYS A O 1
ATOM 616 N N . ALA A 1 78 ? -0.183 7.251 -10.386 1.00 93.56 78 ALA A N 1
ATOM 617 C CA . ALA A 1 78 ? -0.276 6.006 -9.622 1.00 93.56 78 ALA A CA 1
ATOM 618 C C . ALA A 1 78 ? -1.665 5.362 -9.702 1.00 93.56 78 ALA A C 1
ATOM 620 O O . ALA A 1 78 ? -1.775 4.174 -9.988 1.00 93.56 78 ALA A O 1
ATOM 621 N N . LYS A 1 79 ? -2.735 6.154 -9.546 1.00 95.19 79 LYS A N 1
ATOM 622 C CA . LYS A 1 79 ? -4.113 5.655 -9.656 1.00 95.19 79 LYS A CA 1
ATOM 623 C C . LYS A 1 79 ? -4.425 5.070 -11.035 1.00 95.19 79 LYS A C 1
ATOM 625 O O . LYS A 1 79 ? -5.025 4.008 -11.115 1.00 95.19 79 LYS A O 1
ATOM 630 N N . VAL A 1 80 ? -4.012 5.746 -12.108 1.00 92.19 80 VAL A N 1
ATOM 631 C CA . VAL A 1 80 ? -4.242 5.287 -13.488 1.00 92.19 80 VAL A CA 1
ATOM 632 C C . VAL A 1 80 ? -3.478 3.993 -13.754 1.00 92.19 80 VAL A C 1
ATOM 634 O O . VAL A 1 80 ? -4.038 3.064 -14.325 1.00 92.19 80 VAL A O 1
ATOM 637 N N . ILE A 1 81 ? -2.233 3.904 -13.282 1.00 92.75 81 ILE A N 1
ATOM 638 C CA . ILE A 1 81 ? -1.412 2.696 -13.428 1.00 92.75 81 ILE A CA 1
ATOM 639 C C . ILE A 1 81 ? -2.032 1.529 -12.649 1.00 92.75 81 ILE A C 1
ATOM 641 O O . ILE A 1 81 ? -2.119 0.422 -13.167 1.00 92.75 81 ILE A O 1
ATOM 645 N N . LEU A 1 82 ? -2.524 1.768 -11.431 1.00 95.69 82 LEU A N 1
ATOM 646 C CA . LEU A 1 82 ? -3.208 0.734 -10.655 1.00 95.69 82 LEU A CA 1
ATOM 647 C C . LEU A 1 82 ? -4.523 0.281 -11.302 1.00 95.69 82 LEU A C 1
ATOM 649 O O . LEU A 1 82 ? -4.844 -0.895 -11.211 1.00 95.69 82 LEU A O 1
ATOM 653 N N . MET A 1 83 ? -5.267 1.167 -11.969 1.00 94.88 83 MET A N 1
ATOM 654 C CA . MET A 1 83 ? -6.462 0.779 -12.732 1.00 94.88 83 MET A CA 1
ATOM 655 C C . MET A 1 83 ? -6.115 -0.071 -13.964 1.00 94.88 83 MET A C 1
ATOM 657 O O . MET A 1 83 ? -6.844 -1.004 -14.285 1.00 94.88 83 MET A O 1
ATOM 661 N N . ASP A 1 84 ? -5.001 0.216 -14.642 1.00 91.94 84 ASP A N 1
ATOM 662 C CA . ASP A 1 84 ? -4.500 -0.634 -15.730 1.00 91.94 84 ASP A CA 1
ATOM 663 C C . ASP A 1 84 ? -4.119 -2.029 -15.208 1.00 91.94 84 ASP A C 1
ATOM 665 O O . ASP A 1 84 ? -4.551 -3.044 -15.750 1.00 91.94 84 ASP A O 1
ATOM 669 N N . LEU A 1 85 ? -3.407 -2.086 -14.077 1.00 94.31 85 LEU A N 1
ATOM 670 C CA . LEU A 1 85 ? -3.053 -3.339 -13.406 1.00 94.31 85 LEU A CA 1
ATOM 671 C C . LEU A 1 85 ? -4.279 -4.092 -12.874 1.00 94.31 85 LEU A C 1
ATOM 673 O O . LEU A 1 85 ? -4.310 -5.316 -12.945 1.00 94.31 85 LEU A O 1
ATOM 677 N N . GLN A 1 86 ? -5.298 -3.384 -12.381 1.00 95.88 86 GLN A N 1
ATOM 678 C CA . GLN A 1 86 ? -6.574 -3.974 -11.975 1.00 95.88 86 GLN A CA 1
ATOM 679 C C . GLN A 1 86 ? -7.183 -4.774 -13.130 1.00 95.88 86 GLN A C 1
ATOM 681 O O . GLN A 1 86 ? -7.552 -5.929 -12.937 1.00 95.88 86 GLN A O 1
ATOM 686 N N . ASN A 1 87 ? -7.234 -4.178 -14.326 1.00 93.25 87 ASN A N 1
ATOM 687 C CA . ASN A 1 87 ? -7.736 -4.845 -15.525 1.00 93.25 87 ASN A CA 1
ATOM 688 C C . ASN A 1 87 ? -6.814 -5.989 -15.961 1.00 93.25 87 ASN A C 1
ATOM 690 O O . ASN A 1 87 ? -7.294 -7.040 -16.358 1.00 93.25 87 ASN A O 1
ATOM 694 N N . HIS A 1 88 ? -5.493 -5.801 -15.882 1.00 93.69 88 HIS A N 1
ATOM 695 C CA . HIS A 1 88 ? -4.519 -6.831 -16.249 1.00 93.69 88 HIS A CA 1
ATOM 696 C C . HIS A 1 88 ? -4.639 -8.103 -15.396 1.00 93.69 88 HIS A C 1
ATOM 698 O O . HIS A 1 88 ? -4.392 -9.197 -15.897 1.00 93.69 88 HIS A O 1
ATOM 704 N N . PHE A 1 89 ? -4.989 -7.956 -14.117 1.00 95.75 89 PHE A N 1
ATOM 705 C CA . PHE A 1 89 ? -5.144 -9.058 -13.168 1.00 95.75 89 PHE A CA 1
ATOM 706 C C . PHE A 1 89 ? -6.607 -9.476 -12.935 1.00 95.75 89 PHE A C 1
ATOM 708 O O . PHE A 1 89 ? -6.8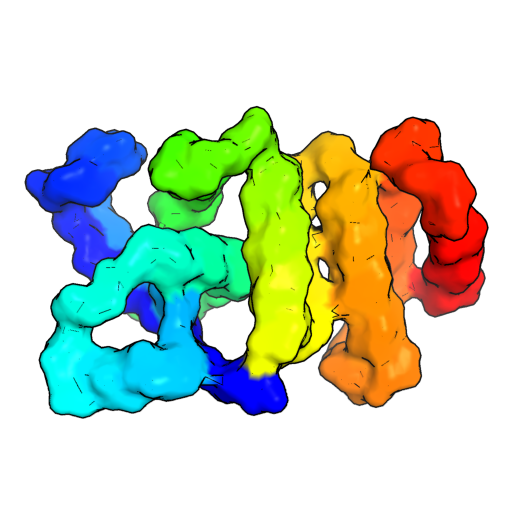61 -10.242 -12.009 1.00 95.75 89 PHE A O 1
ATOM 715 N N . ASP A 1 90 ? -7.552 -8.980 -13.743 1.00 96.38 90 ASP A N 1
ATOM 716 C CA . ASP A 1 90 ? -8.982 -9.316 -13.682 1.00 96.38 90 ASP A CA 1
ATOM 717 C C . ASP A 1 90 ? -9.632 -9.105 -12.294 1.00 96.38 90 ASP A C 1
ATOM 719 O O . ASP A 1 90 ? -10.461 -9.898 -11.848 1.00 96.38 90 ASP A O 1
ATOM 723 N N . TYR A 1 91 ? -9.271 -8.023 -11.591 1.00 97.44 91 TYR A N 1
ATOM 724 C CA . TYR A 1 91 ? -9.946 -7.638 -10.344 1.00 97.44 91 TYR A CA 1
ATOM 725 C C . TYR A 1 91 ? -11.206 -6.807 -10.619 1.00 97.44 91 TYR A C 1
ATOM 727 O O . TYR A 1 91 ? -11.179 -5.849 -11.396 1.00 97.44 91 TYR A O 1
ATOM 735 N N . ASP A 1 92 ? -12.290 -7.107 -9.900 1.00 96.50 92 ASP A N 1
ATOM 736 C CA . ASP A 1 92 ? -13.591 -6.436 -10.055 1.00 96.50 92 ASP A CA 1
ATOM 737 C C . ASP A 1 92 ? -13.533 -4.933 -9.753 1.00 96.50 92 ASP A C 1
ATOM 739 O O . ASP A 1 92 ? -14.218 -4.119 -10.382 1.00 96.50 92 ASP A O 1
ATOM 743 N N . SER A 1 93 ? -12.703 -4.543 -8.786 1.00 97.94 93 SER A N 1
ATOM 744 C CA . SER A 1 93 ? -12.533 -3.152 -8.401 1.00 97.94 93 SER A CA 1
ATOM 745 C C . SER A 1 93 ? -11.113 -2.844 -7.939 1.00 97.94 93 SER A C 1
ATOM 747 O O . SER A 1 93 ? -10.359 -3.714 -7.500 1.00 97.94 93 SER A O 1
ATOM 749 N N . LEU A 1 94 ? -10.757 -1.560 -7.993 1.00 97.94 94 LEU A N 1
ATOM 750 C CA . LEU A 1 94 ? -9.491 -1.073 -7.454 1.00 97.94 94 LEU A CA 1
ATOM 751 C C . LEU A 1 94 ? -9.411 -1.263 -5.929 1.00 97.94 94 LEU A C 1
ATOM 753 O O . LEU A 1 94 ? -8.326 -1.475 -5.397 1.00 97.94 94 LEU A O 1
ATOM 757 N N . GLU A 1 95 ? -10.552 -1.209 -5.230 1.00 98.44 95 GLU A N 1
ATOM 758 C CA . GLU A 1 95 ? -10.630 -1.537 -3.801 1.00 98.44 95 GLU A CA 1
ATOM 759 C C . GLU A 1 95 ? -10.211 -2.991 -3.555 1.00 98.44 95 GLU A C 1
ATOM 761 O O . GLU A 1 95 ? -9.353 -3.238 -2.707 1.00 98.44 95 GLU A O 1
ATOM 766 N N . ASP A 1 96 ? -10.750 -3.931 -4.335 1.00 98.12 96 ASP A N 1
ATOM 767 C CA . ASP A 1 96 ? -10.436 -5.354 -4.197 1.00 98.12 96 ASP A CA 1
ATOM 768 C C . ASP A 1 96 ? -8.972 -5.643 -4.536 1.00 98.12 96 ASP A C 1
ATOM 770 O O . ASP A 1 96 ? -8.316 -6.372 -3.793 1.00 98.12 96 ASP A O 1
ATOM 774 N N . LEU A 1 97 ? -8.428 -5.034 -5.598 1.00 98.56 97 LEU A N 1
ATOM 775 C CA . LEU A 1 97 ? -7.006 -5.148 -5.936 1.00 98.56 97 LEU A CA 1
ATOM 776 C C . LEU A 1 97 ? -6.123 -4.719 -4.756 1.00 98.56 97 LEU A C 1
ATOM 778 O O . LEU A 1 97 ? -5.231 -5.458 -4.347 1.00 98.56 97 LEU A O 1
ATOM 782 N N . ILE A 1 98 ? -6.373 -3.532 -4.194 1.00 98.62 98 ILE A N 1
ATOM 783 C CA . ILE A 1 98 ? -5.565 -2.985 -3.097 1.00 98.62 98 ILE A CA 1
ATOM 784 C C . ILE A 1 98 ? -5.653 -3.886 -1.863 1.00 98.62 98 ILE A C 1
ATOM 786 O O . ILE A 1 98 ? -4.620 -4.236 -1.301 1.00 98.62 98 ILE A O 1
ATOM 790 N N . LEU A 1 99 ? -6.859 -4.292 -1.454 1.00 98.56 99 LEU A N 1
ATOM 791 C CA . LEU A 1 99 ? -7.050 -5.133 -0.268 1.00 98.56 99 LEU A CA 1
ATOM 792 C C . LEU A 1 99 ? -6.365 -6.499 -0.413 1.00 98.56 99 LEU A C 1
ATOM 794 O O . LEU A 1 99 ? -5.662 -6.931 0.498 1.00 98.56 99 LEU A O 1
ATOM 798 N N . ASN A 1 100 ? -6.524 -7.165 -1.561 1.00 98.38 100 ASN A N 1
ATOM 799 C CA . ASN A 1 100 ? -5.926 -8.483 -1.785 1.00 98.38 100 ASN A CA 1
ATOM 800 C C . ASN A 1 100 ? -4.396 -8.418 -1.828 1.00 98.38 100 ASN A C 1
ATOM 802 O O . ASN A 1 100 ? -3.721 -9.252 -1.222 1.00 98.38 100 ASN A O 1
ATOM 806 N N . ILE A 1 101 ? -3.833 -7.413 -2.503 1.00 98.38 101 ILE A N 1
ATOM 807 C CA . ILE A 1 101 ? -2.379 -7.265 -2.588 1.00 98.38 101 ILE A CA 1
ATOM 808 C C . ILE A 1 101 ? -1.783 -6.858 -1.243 1.00 98.38 101 ILE A C 1
ATOM 810 O O . ILE A 1 101 ? -0.745 -7.399 -0.868 1.00 98.38 101 ILE A O 1
ATOM 814 N N . SER A 1 102 ? -2.430 -5.974 -0.484 1.00 98.56 102 SER A N 1
ATOM 815 C CA . SER A 1 102 ? -1.985 -5.638 0.872 1.00 98.56 102 SER A CA 1
ATOM 816 C C . SER A 1 102 ? -2.021 -6.855 1.796 1.00 98.56 102 SER A C 1
ATOM 818 O O . SER A 1 102 ? -1.042 -7.112 2.489 1.00 98.56 102 SER A O 1
ATOM 820 N N . ALA A 1 103 ? -3.074 -7.678 1.737 1.00 98.38 103 ALA A N 1
ATOM 821 C CA . ALA A 1 103 ? -3.140 -8.926 2.498 1.00 98.38 103 ALA A CA 1
ATOM 822 C C . ALA A 1 103 ? -2.008 -9.903 2.123 1.00 98.38 103 ALA A C 1
ATOM 824 O O . ALA A 1 103 ? -1.401 -10.516 3.003 1.00 98.38 103 ALA A O 1
ATOM 825 N N . PHE A 1 104 ? -1.672 -10.007 0.834 1.00 97.50 104 PHE A N 1
ATOM 826 C CA . PHE A 1 104 ? -0.520 -10.785 0.375 1.00 97.50 104 PHE A CA 1
ATOM 827 C C . PHE A 1 104 ? 0.811 -10.214 0.898 1.00 97.50 104 PHE A C 1
ATOM 829 O O . PHE A 1 104 ? 1.636 -10.958 1.428 1.00 97.50 104 PHE A O 1
ATOM 836 N N . ILE A 1 105 ? 1.011 -8.893 0.819 1.00 98.12 105 ILE A N 1
ATOM 837 C CA . ILE A 1 105 ? 2.197 -8.213 1.367 1.00 98.12 105 ILE A CA 1
ATOM 838 C C . ILE A 1 105 ? 2.301 -8.446 2.880 1.00 98.12 105 ILE A C 1
ATOM 840 O O . ILE A 1 105 ? 3.392 -8.719 3.376 1.00 98.12 105 ILE A O 1
ATOM 844 N N . ARG A 1 106 ? 1.187 -8.404 3.619 1.00 97.75 106 ARG A N 1
ATOM 845 C CA . ARG A 1 106 ? 1.146 -8.706 5.057 1.00 97.75 106 ARG A CA 1
ATOM 846 C C . ARG A 1 106 ? 1.682 -10.103 5.345 1.00 97.75 106 ARG A C 1
ATOM 848 O O . ARG A 1 106 ? 2.542 -10.266 6.205 1.00 97.75 106 ARG A O 1
ATOM 855 N N . GLN A 1 107 ? 1.202 -11.099 4.601 1.00 96.94 107 GLN A N 1
ATOM 856 C CA . GLN A 1 107 ? 1.603 -12.495 4.768 1.00 96.94 107 GLN A CA 1
ATOM 857 C C . GLN A 1 107 ? 3.099 -12.707 4.488 1.00 96.94 107 GLN A C 1
ATOM 859 O O . GLN A 1 107 ? 3.776 -13.415 5.236 1.00 96.94 107 GLN A O 1
ATOM 864 N N . GLU A 1 108 ? 3.627 -12.088 3.434 1.00 96.25 108 GLU A N 1
ATOM 865 C CA . GLU A 1 108 ? 4.998 -12.334 2.980 1.00 96.25 108 GLU A CA 1
ATOM 866 C C . GLU A 1 108 ? 6.033 -11.428 3.670 1.00 96.25 108 GLU A C 1
ATOM 868 O O . GLU A 1 108 ? 7.117 -11.887 4.055 1.00 96.25 108 GLU A O 1
ATOM 873 N N . ASN A 1 109 ? 5.706 -10.148 3.855 1.00 96.12 109 ASN A N 1
ATOM 874 C CA . ASN A 1 109 ? 6.629 -9.079 4.255 1.00 96.12 109 ASN A CA 1
ATOM 875 C C . ASN A 1 109 ? 6.293 -8.442 5.613 1.00 96.12 109 ASN A C 1
ATOM 877 O O . ASN A 1 109 ? 7.148 -7.759 6.175 1.00 96.12 109 ASN A O 1
ATOM 881 N N . GLY A 1 110 ? 5.107 -8.705 6.165 1.00 95.62 110 GLY A N 1
ATOM 882 C CA . GLY A 1 110 ? 4.695 -8.264 7.497 1.00 95.62 110 GLY A CA 1
ATOM 883 C C . GLY A 1 110 ? 3.833 -7.003 7.529 1.00 95.62 110 GLY A C 1
ATOM 884 O O . GLY A 1 110 ? 3.655 -6.297 6.532 1.00 95.62 110 GLY A O 1
ATOM 885 N N . ASP A 1 111 ? 3.318 -6.718 8.727 1.00 95.81 111 ASP A N 1
ATOM 886 C CA . ASP A 1 111 ? 2.317 -5.675 8.979 1.00 95.81 111 ASP A CA 1
ATOM 887 C C . ASP A 1 111 ? 2.812 -4.272 8.598 1.00 95.81 111 ASP A C 1
ATOM 889 O O . ASP A 1 111 ? 2.027 -3.466 8.116 1.00 95.81 111 ASP A O 1
ATOM 893 N N . THR A 1 112 ? 4.112 -3.973 8.724 1.00 95.88 112 THR A N 1
ATOM 894 C CA . THR A 1 112 ? 4.670 -2.665 8.331 1.00 95.88 112 THR A CA 1
ATOM 895 C C . THR A 1 112 ? 4.541 -2.415 6.829 1.00 95.88 112 THR A C 1
ATOM 897 O O . THR A 1 112 ? 4.087 -1.351 6.420 1.00 95.88 112 THR A O 1
ATOM 900 N N . ALA A 1 113 ? 4.907 -3.392 5.995 1.00 96.81 113 ALA A N 1
ATOM 901 C CA . ALA A 1 113 ? 4.813 -3.249 4.543 1.00 96.81 113 ALA A CA 1
ATOM 902 C C . ALA A 1 113 ? 3.349 -3.188 4.082 1.00 96.81 113 ALA A C 1
ATOM 904 O O . ALA A 1 113 ? 3.005 -2.413 3.190 1.00 96.81 113 ALA A O 1
ATOM 905 N N . SER A 1 114 ? 2.480 -3.975 4.721 1.00 98.31 114 SER A N 1
ATOM 906 C CA . SER A 1 114 ? 1.039 -3.934 4.470 1.00 98.31 114 SER A CA 1
ATOM 907 C C . SER A 1 114 ? 0.417 -2.602 4.890 1.00 98.31 114 SER A C 1
ATOM 909 O O . SER A 1 114 ? -0.365 -2.025 4.137 1.00 98.31 114 SER A O 1
ATOM 911 N N . PHE A 1 115 ? 0.820 -2.053 6.038 1.00 98.06 115 PHE A N 1
ATOM 912 C CA . PHE A 1 115 ? 0.379 -0.740 6.492 1.00 98.06 115 PHE A CA 1
ATOM 913 C C . PHE A 1 115 ? 0.728 0.355 5.478 1.00 98.06 115 PHE A C 1
ATOM 915 O O . PHE A 1 115 ? -0.152 1.135 5.123 1.00 98.06 115 PHE A O 1
ATOM 922 N N . GLU A 1 116 ? 1.959 0.386 4.958 1.00 97.75 116 GLU A N 1
ATOM 923 C CA . GLU A 1 116 ? 2.353 1.339 3.907 1.00 97.75 116 GLU A CA 1
ATOM 924 C C . GLU A 1 116 ? 1.504 1.166 2.637 1.00 97.75 116 GLU A C 1
ATOM 926 O O . GLU A 1 116 ? 0.986 2.145 2.089 1.00 97.75 116 GLU A O 1
ATOM 931 N N . ALA A 1 117 ? 1.274 -0.082 2.212 1.00 98.62 117 ALA A N 1
ATOM 932 C CA . ALA A 1 117 ? 0.421 -0.397 1.068 1.00 98.62 117 ALA A CA 1
ATOM 933 C C . ALA A 1 117 ? -1.023 0.103 1.250 1.00 98.62 117 ALA A C 1
ATOM 935 O O . ALA A 1 117 ? -1.592 0.748 0.362 1.00 98.62 117 ALA A O 1
ATOM 936 N N . LEU A 1 118 ? -1.616 -0.141 2.418 1.00 98.69 118 LEU A N 1
ATOM 937 C CA . LEU A 1 118 ? -2.968 0.299 2.752 1.00 98.69 118 LEU A CA 1
ATOM 938 C C . LEU A 1 118 ? -3.050 1.810 2.936 1.00 98.69 118 LEU A C 1
ATOM 940 O O . LEU A 1 118 ? -4.018 2.420 2.485 1.00 98.69 118 LEU A O 1
ATOM 944 N N . LEU A 1 119 ? -2.030 2.436 3.521 1.00 98.19 119 LEU A N 1
ATOM 945 C CA . LEU A 1 119 ? -1.953 3.884 3.660 1.00 98.19 119 LEU A CA 1
ATOM 946 C C . LEU A 1 119 ? -1.937 4.555 2.282 1.00 98.19 119 LEU A C 1
ATOM 948 O O . LEU A 1 119 ? -2.663 5.528 2.065 1.00 98.19 119 LEU A O 1
ATOM 952 N N . THR A 1 120 ? -1.197 4.010 1.317 1.00 98.31 120 THR A N 1
ATOM 953 C CA . THR A 1 120 ? -1.305 4.407 -0.094 1.00 98.31 120 THR A CA 1
ATOM 954 C C . THR A 1 120 ? -2.710 4.178 -0.633 1.00 98.31 120 THR A C 1
ATOM 956 O O . THR A 1 120 ? -3.287 5.078 -1.246 1.00 98.31 120 THR A O 1
ATOM 959 N N . GLY A 1 121 ? -3.309 3.024 -0.340 1.00 98.38 121 GLY A N 1
ATOM 960 C CA . GLY A 1 121 ? -4.697 2.725 -0.676 1.00 98.38 121 GLY A CA 1
ATOM 961 C C . GLY A 1 121 ? -5.680 3.802 -0.208 1.00 98.38 121 GLY A C 1
ATOM 962 O O . GLY A 1 121 ? -6.526 4.228 -0.991 1.00 98.38 121 GLY A O 1
ATOM 963 N N . THR A 1 122 ? -5.527 4.324 1.016 1.00 98.31 122 THR A N 1
ATOM 964 C CA . THR A 1 122 ? -6.380 5.411 1.538 1.00 98.31 122 THR A CA 1
ATOM 965 C C . THR A 1 122 ? -6.228 6.724 0.765 1.00 98.31 122 THR A C 1
ATOM 967 O O . THR A 1 122 ? -7.165 7.515 0.718 1.00 98.31 122 THR A O 1
ATOM 970 N N . LYS A 1 123 ? -5.077 6.962 0.122 1.00 97.06 123 LYS A N 1
ATOM 971 C CA . LYS A 1 123 ? -4.850 8.138 -0.736 1.00 97.06 123 LYS A CA 1
ATOM 972 C C . LYS A 1 123 ? -5.454 7.941 -2.131 1.00 97.06 123 LYS A C 1
ATOM 974 O O . LYS A 1 123 ? -6.005 8.879 -2.700 1.00 97.06 123 LYS A O 1
ATOM 979 N N . ILE A 1 124 ? -5.358 6.731 -2.686 1.00 97.19 124 ILE A N 1
ATOM 980 C CA . ILE A 1 124 ? -5.840 6.396 -4.039 1.00 97.19 124 ILE A CA 1
ATOM 981 C C . ILE A 1 124 ? -7.371 6.217 -4.082 1.00 97.19 124 ILE A C 1
ATOM 983 O O . ILE A 1 124 ? -8.038 6.658 -5.032 1.00 97.19 124 ILE A O 1
ATOM 987 N N . CYS A 1 125 ? -7.924 5.602 -3.036 1.00 97.25 125 CYS A N 1
ATOM 988 C CA . CYS A 1 125 ? -9.338 5.285 -2.850 1.00 97.25 125 CYS A CA 1
ATOM 989 C C . CYS A 1 125 ? -9.859 5.888 -1.528 1.00 97.25 125 CYS A C 1
ATOM 991 O O . CYS A 1 125 ? -10.227 5.139 -0.620 1.00 97.25 125 CYS A O 1
ATOM 993 N N . PRO A 1 126 ? -9.924 7.229 -1.402 1.00 97.12 126 PRO A N 1
ATOM 994 C CA . PRO A 1 126 ? -10.270 7.891 -0.142 1.00 97.12 126 PRO A CA 1
ATOM 995 C C . PRO A 1 126 ? -11.687 7.589 0.349 1.00 97.12 126 PRO A C 1
ATOM 997 O O . PRO A 1 126 ? -11.932 7.649 1.546 1.00 97.12 126 PRO A O 1
ATOM 1000 N N . GLU A 1 127 ? -12.608 7.194 -0.528 1.00 97.00 127 GLU A N 1
ATOM 1001 C CA . GLU A 1 127 ? -13.980 6.827 -0.148 1.00 97.00 127 GLU A CA 1
ATOM 1002 C C . GLU A 1 127 ? -14.088 5.396 0.411 1.00 97.00 127 GLU A C 1
ATOM 1004 O O . GLU A 1 127 ? -15.084 5.034 1.028 1.00 97.00 127 GLU A O 1
ATOM 1009 N N . SER A 1 128 ? -13.059 4.556 0.247 1.00 98.25 128 SER A N 1
ATOM 1010 C CA . SER A 1 128 ? -13.123 3.165 0.703 1.00 98.25 128 SER A CA 1
ATOM 1011 C C . SER A 1 128 ? -13.080 3.090 2.226 1.00 98.25 128 SER A C 1
ATOM 1013 O O . SER A 1 128 ? -12.061 3.379 2.854 1.00 98.25 128 SER A O 1
ATOM 1015 N N . SER A 1 129 ? -14.183 2.687 2.850 1.00 98.06 129 SER A N 1
ATOM 1016 C CA . SER A 1 129 ? -14.199 2.383 4.285 1.00 98.06 129 SER A CA 1
ATOM 1017 C C . SER A 1 129 ? -13.463 1.077 4.595 1.00 98.06 129 SER A C 1
ATOM 1019 O O . SER A 1 129 ? -12.836 0.972 5.646 1.00 98.06 129 SER A O 1
ATOM 1021 N N . LYS A 1 130 ? -13.459 0.109 3.668 1.00 98.25 130 LYS A N 1
ATOM 1022 C CA . LYS A 1 130 ? -12.777 -1.180 3.854 1.00 98.25 130 LYS A CA 1
ATOM 1023 C C . LYS A 1 130 ? -11.257 -1.035 3.893 1.00 98.25 130 LYS A C 1
ATOM 1025 O O . LYS A 1 130 ? -10.637 -1.572 4.803 1.00 98.25 130 LYS A O 1
ATOM 1030 N N . ILE A 1 131 ? -10.665 -0.265 2.973 1.00 98.69 131 ILE A N 1
ATOM 1031 C CA . ILE A 1 131 ? -9.219 0.012 2.985 1.00 98.69 131 ILE A CA 1
ATOM 1032 C C . ILE A 1 131 ? -8.832 0.760 4.261 1.00 98.69 131 ILE A C 1
ATOM 1034 O O . ILE A 1 131 ? -7.845 0.400 4.895 1.00 98.69 131 ILE A O 1
ATOM 1038 N N . LYS A 1 132 ? -9.613 1.770 4.674 1.00 98.50 132 LYS A N 1
ATOM 1039 C CA . LYS A 1 132 ? -9.355 2.480 5.938 1.00 98.50 132 LYS A CA 1
ATOM 1040 C C . LYS A 1 132 ? -9.409 1.533 7.135 1.00 98.50 132 LYS A C 1
ATOM 1042 O O . LYS A 1 132 ? -8.530 1.598 7.983 1.00 98.50 132 LYS A O 1
ATOM 1047 N N . PHE A 1 133 ? -10.406 0.651 7.194 1.00 98.25 133 PHE A N 1
ATOM 1048 C CA . PHE A 1 133 ? -10.549 -0.315 8.282 1.00 98.25 133 PHE A CA 1
ATOM 1049 C C . PHE A 1 133 ? -9.386 -1.315 8.337 1.00 98.25 133 PHE A C 1
ATOM 1051 O O . PHE A 1 133 ? -8.828 -1.547 9.411 1.00 98.25 133 PHE A O 1
ATOM 1058 N N . ASP A 1 134 ? -8.978 -1.869 7.194 1.00 98.06 134 ASP A N 1
ATOM 1059 C CA . ASP A 1 134 ? -7.832 -2.783 7.134 1.00 98.06 134 ASP A CA 1
ATOM 1060 C C . ASP A 1 134 ? -6.526 -2.049 7.499 1.00 98.06 134 ASP A C 1
ATOM 1062 O O . ASP A 1 134 ? -5.705 -2.563 8.254 1.00 98.06 134 ASP A O 1
ATOM 1066 N N . CYS A 1 135 ? -6.379 -0.786 7.074 1.00 98.31 135 CYS A N 1
ATOM 1067 C CA . CYS A 1 135 ? -5.251 0.073 7.452 1.00 98.31 135 CYS A CA 1
ATOM 1068 C C . CYS A 1 135 ? -5.200 0.321 8.968 1.00 98.31 135 CYS A C 1
ATOM 1070 O O . CYS A 1 135 ? -4.132 0.219 9.571 1.00 98.31 135 CYS A O 1
ATOM 1072 N N . CYS A 1 136 ? -6.349 0.603 9.597 1.00 97.69 136 CYS A N 1
ATOM 1073 C CA . CYS A 1 136 ? -6.457 0.731 11.051 1.00 97.69 136 CYS A CA 1
ATOM 1074 C C . CYS A 1 136 ? -6.041 -0.557 11.764 1.00 97.69 136 CYS A C 1
ATOM 1076 O O . CYS A 1 136 ? -5.393 -0.485 12.802 1.00 97.69 136 CYS A O 1
ATOM 1078 N N . THR A 1 137 ? -6.395 -1.715 11.205 1.00 96.69 137 THR A N 1
ATOM 1079 C CA . THR A 1 137 ? -6.060 -3.022 11.782 1.00 96.69 137 THR A CA 1
ATOM 1080 C C . THR A 1 137 ? -4.546 -3.238 11.805 1.00 96.69 137 THR A C 1
ATOM 1082 O O . THR A 1 137 ? -3.996 -3.575 12.853 1.00 96.69 137 THR A O 1
ATOM 1085 N N . ASP A 1 138 ? -3.849 -2.966 10.697 1.00 97.25 138 ASP A N 1
ATOM 1086 C CA . ASP A 1 138 ? -2.384 -3.073 10.654 1.00 97.25 138 ASP A CA 1
ATOM 1087 C C . ASP A 1 138 ? -1.701 -2.052 11.560 1.00 97.25 138 ASP A C 1
ATOM 1089 O O . ASP A 1 138 ? -0.792 -2.401 12.312 1.00 97.25 138 ASP A O 1
ATOM 1093 N N . LEU A 1 139 ? -2.168 -0.802 11.542 1.00 96.94 139 LEU A N 1
ATOM 1094 C CA . LEU A 1 139 ? -1.619 0.249 12.392 1.00 96.94 139 LEU A CA 1
ATOM 1095 C C . LEU A 1 139 ? -1.790 -0.081 13.880 1.00 96.94 139 LEU A C 1
ATOM 1097 O O . LEU A 1 139 ? -0.843 0.061 14.650 1.00 96.94 139 LEU A O 1
ATOM 1101 N N . TYR A 1 140 ? -2.968 -0.567 14.277 1.00 95.62 140 TYR A N 1
ATOM 1102 C CA . TYR A 1 140 ? -3.238 -1.014 15.640 1.00 95.62 140 TYR A CA 1
ATOM 1103 C C . TYR A 1 140 ? -2.293 -2.145 16.054 1.00 95.62 140 TYR A C 1
ATOM 1105 O O . TYR A 1 140 ? -1.661 -2.045 17.101 1.00 95.62 140 TYR A O 1
ATOM 1113 N N . ASN A 1 141 ? -2.126 -3.175 15.218 1.00 94.56 141 ASN A N 1
ATOM 1114 C CA . ASN A 1 141 ? -1.227 -4.296 15.511 1.00 94.56 141 ASN A CA 1
ATOM 1115 C C . ASN A 1 141 ? 0.229 -3.838 15.677 1.00 94.56 141 ASN A C 1
ATOM 1117 O O . ASN A 1 141 ? 0.923 -4.279 16.595 1.00 94.56 141 ASN A O 1
ATOM 1121 N N . LEU A 1 142 ? 0.700 -2.939 14.808 1.00 95.56 142 LEU A N 1
ATOM 1122 C CA . LEU A 1 142 ? 2.049 -2.379 14.898 1.00 95.56 142 LEU A CA 1
ATOM 1123 C C . LEU A 1 142 ? 2.245 -1.579 16.187 1.00 95.56 142 LEU A C 1
ATOM 1125 O O . LEU A 1 142 ? 3.306 -1.644 16.808 1.00 95.56 142 LEU A O 1
ATOM 1129 N N . LEU A 1 143 ? 1.229 -0.827 16.593 1.00 94.31 143 LEU A N 1
ATOM 1130 C CA . LEU A 1 143 ? 1.262 -0.011 17.796 1.00 94.31 143 LEU A CA 1
ATOM 1131 C C . LEU A 1 143 ? 1.185 -0.855 19.078 1.00 94.31 143 LEU A C 1
ATOM 1133 O O . LEU A 1 143 ? 1.968 -0.623 20.001 1.00 94.31 143 LEU A O 1
ATOM 1137 N N . GLU A 1 144 ? 0.303 -1.856 19.116 1.00 93.12 144 GLU A N 1
ATOM 1138 C CA . GLU A 1 144 ? 0.144 -2.807 20.224 1.00 93.12 144 GLU A CA 1
ATOM 1139 C C . GLU A 1 144 ? 1.440 -3.592 20.478 1.00 93.12 144 GLU A C 1
ATOM 1141 O O . GLU A 1 144 ? 1.873 -3.738 21.620 1.00 93.12 144 GLU A O 1
ATOM 1146 N N . ARG A 1 145 ? 2.106 -4.044 19.409 1.00 93.25 145 ARG A N 1
ATOM 1147 C CA . ARG A 1 145 ? 3.358 -4.816 19.481 1.00 93.25 145 ARG A CA 1
ATOM 1148 C C . ARG A 1 145 ? 4.611 -3.957 19.659 1.00 93.25 145 ARG A C 1
ATOM 1150 O O . ARG A 1 145 ? 5.716 -4.490 19.610 1.00 93.25 145 ARG A O 1
ATOM 1157 N N . GLU A 1 146 ? 4.454 -2.644 19.819 1.00 89.81 146 GLU A N 1
ATOM 1158 C CA . GLU A 1 146 ? 5.551 -1.672 19.908 1.00 89.81 146 GLU A CA 1
ATOM 1159 C C . GLU A 1 146 ? 6.507 -1.685 18.698 1.00 89.81 146 GLU A C 1
ATOM 1161 O O . GLU A 1 146 ? 7.688 -1.363 18.808 1.00 89.81 146 GLU A O 1
ATOM 1166 N N . GLN A 1 147 ? 5.988 -2.039 17.521 1.00 90.56 147 GLN A N 1
ATOM 1167 C CA . GLN A 1 147 ? 6.720 -2.099 16.250 1.00 90.56 147 GLN A CA 1
ATOM 1168 C C . GLN A 1 147 ? 6.574 -0.818 15.414 1.00 90.56 147 GLN A C 1
ATOM 1170 O O . GLN A 1 147 ? 7.145 -0.718 14.330 1.00 90.56 147 GLN A O 1
ATOM 1175 N N . PHE A 1 148 ? 5.829 0.171 15.912 1.00 90.19 148 PHE A N 1
ATOM 1176 C CA . PHE A 1 148 ? 5.667 1.475 15.278 1.00 90.19 148 PHE A CA 1
ATOM 1177 C C . PHE A 1 148 ? 6.528 2.537 15.976 1.00 90.19 148 PHE A C 1
ATOM 1179 O O . PHE A 1 148 ? 6.399 2.749 17.182 1.00 90.19 148 PHE A O 1
ATOM 1186 N N . HIS A 1 149 ? 7.409 3.206 15.224 1.00 87.12 149 HIS A N 1
ATOM 1187 C CA . HIS A 1 149 ? 8.414 4.113 15.795 1.00 87.12 149 HIS A CA 1
ATOM 1188 C C . HIS A 1 149 ? 7.802 5.378 16.418 1.00 87.12 149 HIS A C 1
ATOM 1190 O O . HIS A 1 149 ? 8.169 5.762 17.526 1.00 87.12 149 HIS A O 1
ATOM 1196 N N . ASP A 1 150 ? 6.850 6.007 15.727 1.00 92.81 150 ASP A N 1
ATOM 1197 C CA . ASP A 1 150 ? 6.185 7.231 16.182 1.00 92.81 150 ASP A CA 1
ATOM 1198 C C . ASP A 1 150 ? 4.770 6.918 16.690 1.00 92.81 150 ASP A C 1
ATOM 1200 O O . ASP A 1 150 ? 3.784 6.986 15.951 1.00 92.81 150 ASP A O 1
ATOM 1204 N N . LYS A 1 151 ? 4.674 6.514 17.962 1.00 91.06 151 LYS A N 1
ATOM 1205 C CA . LYS A 1 151 ? 3.401 6.109 18.582 1.00 91.06 151 LYS A CA 1
ATOM 1206 C C . LYS A 1 151 ? 2.355 7.230 18.580 1.00 91.06 151 LYS A C 1
ATOM 1208 O O . LYS A 1 151 ? 1.177 6.947 18.375 1.00 91.06 151 LYS A O 1
ATOM 1213 N N . GLU A 1 152 ? 2.774 8.480 18.771 1.00 92.62 152 GLU A N 1
ATOM 1214 C CA . GLU A 1 152 ? 1.873 9.639 18.804 1.00 92.62 152 GLU A CA 1
ATOM 1215 C C . GLU A 1 152 ? 1.278 9.914 17.424 1.00 92.62 152 GLU A C 1
ATOM 1217 O O . GLU A 1 152 ? 0.060 10.063 17.278 1.00 92.62 152 GLU A O 1
ATOM 1222 N N . TRP A 1 153 ? 2.118 9.907 16.384 1.00 94.50 153 TRP A N 1
ATOM 1223 C CA . TRP A 1 153 ? 1.632 9.993 15.012 1.00 94.50 153 TRP A CA 1
ATOM 1224 C C . TRP A 1 153 ? 0.702 8.824 14.680 1.00 94.50 153 TRP A C 1
ATOM 1226 O O . TRP A 1 153 ? -0.361 9.041 14.098 1.00 94.50 153 TRP A O 1
ATOM 1236 N N . GLY A 1 154 ? 1.061 7.604 15.093 1.00 94.56 154 GLY A N 1
ATOM 1237 C CA . GLY A 1 154 ? 0.259 6.403 14.868 1.00 94.56 154 GLY A CA 1
ATOM 1238 C C . GLY A 1 154 ? -1.136 6.501 15.489 1.00 94.56 154 GLY A C 1
ATOM 1239 O O . GLY A 1 154 ? -2.128 6.309 14.790 1.00 94.56 154 GLY A O 1
ATOM 1240 N N . LYS A 1 155 ? -1.238 6.891 16.766 1.00 94.50 155 LYS A N 1
ATOM 1241 C CA . LYS A 1 155 ? -2.522 7.130 17.452 1.00 94.50 155 LYS A CA 1
ATOM 1242 C C . LYS A 1 155 ? -3.375 8.170 16.740 1.00 94.50 155 LYS A C 1
ATOM 1244 O O . LYS A 1 155 ? -4.544 7.924 16.440 1.00 94.50 155 LYS A O 1
ATOM 1249 N N . LYS A 1 156 ? -2.775 9.315 16.409 1.00 95.31 156 LYS A N 1
ATOM 1250 C CA . LYS A 1 156 ? -3.465 10.381 15.682 1.00 95.31 156 LYS A CA 1
ATOM 1251 C C . LYS A 1 156 ? -3.982 9.880 14.336 1.00 95.31 156 LYS A C 1
ATOM 1253 O O . LYS A 1 156 ? -5.140 10.116 13.994 1.00 95.31 156 LYS A O 1
ATOM 1258 N N . LYS A 1 157 ? -3.143 9.165 13.583 1.00 95.94 157 LYS A N 1
ATOM 1259 C CA . LYS A 1 157 ? -3.510 8.647 12.267 1.00 95.94 157 LYS A CA 1
ATOM 1260 C C . LYS A 1 157 ? -4.627 7.611 12.352 1.00 95.94 157 LYS A C 1
ATOM 1262 O O . LYS A 1 157 ? -5.540 7.639 11.528 1.00 95.94 157 LYS A O 1
ATOM 1267 N N . LEU A 1 158 ? -4.581 6.746 13.363 1.00 96.31 158 LEU A N 1
ATOM 1268 C CA . LEU A 1 158 ? -5.632 5.782 13.664 1.00 96.31 158 LEU A CA 1
ATOM 1269 C C . LEU A 1 158 ? -6.969 6.501 13.911 1.00 96.31 158 LEU A C 1
ATOM 1271 O O . LEU A 1 158 ? -7.957 6.189 13.250 1.00 96.31 158 LEU A O 1
ATOM 1275 N N . GLY A 1 159 ? -6.991 7.529 14.766 1.00 95.94 159 GLY A N 1
ATOM 1276 C CA . GLY A 1 159 ? -8.183 8.348 15.016 1.00 95.94 159 GLY A CA 1
ATOM 1277 C C . GLY A 1 159 ? -8.740 9.029 13.757 1.00 95.94 159 GLY A C 1
ATOM 1278 O O . GLY A 1 159 ? -9.944 8.969 13.498 1.00 95.94 159 GLY A O 1
ATOM 1279 N N . GLU A 1 160 ? -7.870 9.622 12.930 1.00 95.94 160 GLU A N 1
ATOM 1280 C CA . GLU A 1 160 ? -8.252 10.247 11.652 1.00 95.94 160 GLU A CA 1
ATOM 1281 C C . GLU A 1 160 ? -8.940 9.263 10.699 1.00 95.94 160 GLU A C 1
ATOM 1283 O O . GLU A 1 160 ? -9.937 9.617 10.065 1.00 95.94 160 GLU A O 1
ATOM 1288 N N . LEU A 1 161 ? -8.401 8.046 10.575 1.00 96.88 161 LEU A N 1
ATOM 1289 C CA . LEU A 1 161 ? -8.954 7.007 9.709 1.00 96.88 161 LEU A CA 1
ATOM 1290 C C . LEU A 1 161 ? -10.286 6.487 10.254 1.00 96.88 161 LEU A C 1
ATOM 1292 O O . LEU A 1 161 ? -11.252 6.406 9.498 1.00 96.88 161 LEU A O 1
ATOM 1296 N N . LEU A 1 162 ? -10.369 6.207 11.560 1.00 95.88 162 LEU A N 1
ATOM 1297 C CA . LEU A 1 162 ? -11.586 5.715 12.219 1.00 95.88 162 LEU A CA 1
ATOM 1298 C C . LEU A 1 162 ? -12.765 6.679 12.086 1.00 95.88 162 LEU A C 1
ATOM 1300 O O . LEU A 1 162 ? -13.906 6.236 11.956 1.00 95.88 162 LEU A O 1
ATOM 1304 N N . TYR A 1 163 ? -12.507 7.988 12.110 1.00 94.75 163 TYR A N 1
ATOM 1305 C CA . TYR A 1 163 ? -13.544 9.004 11.928 1.00 94.75 163 TYR A CA 1
ATOM 1306 C C . TYR A 1 163 ? -14.157 8.988 10.516 1.00 94.75 163 TYR A C 1
ATOM 1308 O O . TYR A 1 163 ? -15.310 9.370 10.338 1.00 94.75 163 TYR A O 1
ATOM 1316 N N . GLN A 1 164 ? -13.406 8.521 9.517 1.00 95.88 164 GLN A N 1
ATOM 1317 C CA . GLN A 1 164 ? -13.809 8.493 8.107 1.00 95.88 164 GLN A CA 1
ATOM 1318 C C . GLN A 1 164 ? -14.381 7.138 7.658 1.00 95.88 164 GLN A C 1
ATOM 1320 O O . GLN A 1 164 ? -14.596 6.930 6.461 1.00 95.88 164 GLN A O 1
ATOM 1325 N N . ILE A 1 165 ? -14.570 6.192 8.584 1.00 96.88 165 ILE A N 1
ATOM 1326 C CA . ILE A 1 165 ? -15.156 4.882 8.290 1.00 96.88 165 ILE A CA 1
ATOM 1327 C C . ILE A 1 165 ? -16.678 4.955 8.424 1.00 96.88 165 ILE A C 1
ATOM 1329 O O . ILE A 1 165 ? -17.224 5.212 9.499 1.00 96.88 165 ILE A O 1
ATOM 1333 N N . GLU A 1 166 ? -17.365 4.636 7.334 1.00 95.75 166 GLU A N 1
ATOM 1334 C CA . GLU A 1 166 ? -18.802 4.384 7.306 1.00 95.75 166 GLU A CA 1
ATOM 1335 C C . GLU A 1 166 ? -19.078 2.957 7.805 1.00 95.75 166 GLU A C 1
ATOM 1337 O O . GLU A 1 166 ? -18.717 1.968 7.162 1.00 95.75 166 GLU A O 1
ATOM 1342 N N . ARG A 1 167 ? -19.700 2.832 8.985 1.00 94.12 167 ARG A N 1
ATOM 1343 C CA . ARG A 1 167 ? -19.887 1.534 9.664 1.00 94.12 167 ARG A CA 1
ATOM 1344 C C . ARG A 1 167 ? -20.724 0.537 8.854 1.00 94.12 167 ARG A C 1
ATOM 1346 O O . ARG A 1 167 ? -20.472 -0.658 8.939 1.00 94.12 167 ARG A O 1
ATOM 1353 N N . ASP A 1 168 ? -21.693 1.008 8.073 1.00 95.44 168 ASP A N 1
ATOM 1354 C CA . ASP A 1 168 ? -22.556 0.182 7.215 1.00 95.44 168 ASP A CA 1
ATOM 1355 C C . ASP A 1 168 ? -21.817 -0.416 6.005 1.00 95.44 168 ASP A C 1
ATOM 1357 O O . ASP A 1 168 ? -22.320 -1.344 5.373 1.00 95.44 168 ASP A O 1
ATOM 1361 N N . LYS A 1 169 ? -20.613 0.083 5.695 1.00 94.38 169 LYS A N 1
ATOM 1362 C CA . LYS A 1 169 ? -19.731 -0.447 4.642 1.00 94.38 169 LYS A CA 1
ATOM 1363 C C . LYS A 1 169 ? -18.775 -1.531 5.138 1.00 94.38 169 LYS A C 1
ATOM 1365 O O . LYS A 1 169 ? -18.070 -2.135 4.328 1.00 94.38 169 LYS A O 1
ATOM 1370 N N . ILE A 1 170 ? -18.727 -1.769 6.447 1.00 95.25 170 ILE A N 1
ATOM 1371 C CA . ILE A 1 170 ? -17.885 -2.786 7.079 1.00 95.25 170 ILE A CA 1
ATOM 1372 C C . ILE A 1 170 ? -18.727 -4.028 7.362 1.00 95.25 170 ILE A C 1
ATOM 1374 O O . ILE A 1 170 ? -19.913 -3.932 7.673 1.00 95.25 170 ILE A O 1
ATOM 1378 N N . ASN A 1 171 ? -18.115 -5.211 7.263 1.00 90.62 171 ASN A N 1
ATOM 1379 C CA . ASN A 1 171 ? -18.792 -6.447 7.644 1.00 90.62 171 ASN A CA 1
ATOM 1380 C C . ASN A 1 171 ? -19.309 -6.319 9.095 1.00 90.62 171 ASN A C 1
ATOM 1382 O O . ASN A 1 171 ? -18.508 -5.993 9.975 1.00 90.62 171 ASN A O 1
ATOM 1386 N N . PRO A 1 172 ? -20.600 -6.595 9.372 1.00 90.56 172 PRO A N 1
ATOM 1387 C CA . PRO A 1 172 ? -21.177 -6.476 10.710 1.00 90.56 172 PRO A CA 1
ATOM 1388 C C . PRO A 1 172 ? -20.386 -7.188 11.813 1.00 90.56 172 PRO A C 1
ATOM 1390 O O . PRO A 1 172 ? -20.357 -6.703 12.942 1.00 90.56 172 PRO A O 1
ATOM 1393 N N . THR A 1 173 ? -19.701 -8.295 11.501 1.00 92.25 173 THR A N 1
ATOM 1394 C CA . THR A 1 173 ? -18.862 -9.024 12.469 1.00 92.25 173 THR A CA 1
ATOM 1395 C C . THR A 1 173 ? -17.630 -8.242 12.915 1.00 92.25 173 THR A C 1
ATOM 1397 O O . THR A 1 173 ? -17.060 -8.556 13.954 1.00 92.25 173 THR A O 1
ATOM 1400 N N . PHE A 1 174 ? -17.203 -7.246 12.136 1.00 90.75 174 PHE A N 1
ATOM 1401 C CA . PHE A 1 174 ? -16.008 -6.449 12.401 1.00 90.75 174 PHE A CA 1
ATOM 1402 C C . PHE A 1 174 ? -16.311 -5.043 12.933 1.00 90.75 174 PHE A C 1
ATOM 1404 O O . PHE A 1 174 ? -15.403 -4.353 13.389 1.00 90.75 174 PHE A O 1
ATOM 1411 N N . VAL A 1 175 ? -17.576 -4.612 12.937 1.00 90.00 175 VAL A N 1
ATOM 1412 C CA . VAL A 1 175 ? -17.956 -3.252 13.359 1.00 90.00 175 VAL A CA 1
ATOM 1413 C C . VAL A 1 175 ? -17.559 -2.964 14.810 1.00 90.00 175 VAL A C 1
ATOM 1415 O O . VAL A 1 175 ? -17.146 -1.846 15.107 1.00 90.00 175 VAL A O 1
ATOM 1418 N N . SER A 1 176 ? -17.620 -3.956 15.704 1.00 90.12 176 SER A N 1
ATOM 1419 C CA . SER A 1 176 ? -17.233 -3.784 17.113 1.00 90.12 176 SER A CA 1
ATOM 1420 C C . SER A 1 176 ? -15.756 -3.424 17.298 1.00 90.12 176 SER A C 1
ATOM 1422 O O . SER A 1 176 ? -15.421 -2.732 18.253 1.00 90.12 176 SER A O 1
ATOM 1424 N N . TYR A 1 177 ? -14.875 -3.830 16.376 1.00 91.31 177 TYR A N 1
ATOM 1425 C CA . TYR A 1 177 ? -13.449 -3.496 16.450 1.00 91.31 177 TYR A CA 1
ATOM 1426 C C . TYR A 1 177 ? -13.191 -2.003 16.233 1.00 91.31 177 TYR A C 1
ATOM 1428 O O . TYR A 1 177 ? -12.205 -1.479 16.738 1.00 91.31 177 TYR A O 1
ATOM 1436 N N . ILE A 1 178 ? -14.093 -1.288 15.547 1.00 89.88 178 ILE A N 1
ATOM 1437 C CA . ILE A 1 178 ? -13.995 0.171 15.397 1.00 89.88 178 ILE A CA 1
ATOM 1438 C C . ILE A 1 178 ? -14.023 0.846 16.771 1.00 89.88 178 ILE A C 1
ATOM 1440 O O . ILE A 1 178 ? -13.292 1.807 16.993 1.00 89.88 178 ILE A O 1
ATOM 1444 N N . ASP A 1 179 ? -14.855 0.350 17.688 1.00 89.06 179 ASP A N 1
ATOM 1445 C CA . ASP A 1 179 ? -14.969 0.911 19.033 1.00 89.06 179 ASP A CA 1
ATOM 1446 C C . ASP A 1 179 ? -13.717 0.584 19.865 1.00 89.06 179 ASP A C 1
ATOM 1448 O O . ASP A 1 179 ? -13.148 1.485 20.476 1.00 89.06 179 ASP A O 1
ATOM 1452 N N . THR A 1 180 ? -13.184 -0.639 19.757 1.00 88.81 180 THR A N 1
ATOM 1453 C CA . THR A 1 180 ? -11.891 -1.017 20.360 1.00 88.81 180 THR A CA 1
ATOM 1454 C C . THR A 1 180 ? -10.735 -0.138 19.877 1.00 88.81 180 THR A C 1
ATOM 1456 O O . THR A 1 180 ? -9.911 0.304 20.674 1.00 88.81 180 THR A O 1
ATOM 1459 N N . PHE A 1 181 ? -10.661 0.151 18.575 1.00 90.56 181 PHE A N 1
ATOM 1460 C CA . PHE A 1 181 ? -9.599 1.000 18.035 1.00 90.56 181 PHE A CA 1
ATOM 1461 C C . PHE A 1 181 ? -9.724 2.458 18.501 1.00 90.56 181 PHE A C 1
ATOM 1463 O O . PHE A 1 181 ? -8.703 3.114 18.703 1.00 90.56 181 PHE A O 1
ATOM 1470 N N . LYS A 1 182 ? -10.949 2.966 18.699 1.00 86.94 182 LYS A N 1
ATOM 1471 C CA . LYS A 1 182 ? -11.184 4.331 19.201 1.00 86.94 182 LYS A CA 1
ATOM 1472 C C . LYS A 1 182 ? -10.684 4.511 20.628 1.00 86.94 182 LYS A C 1
ATOM 1474 O O . LYS A 1 182 ? -9.984 5.481 20.882 1.00 86.94 182 LYS A O 1
ATOM 1479 N N . GLU A 1 183 ? -10.969 3.558 21.511 1.00 85.19 183 GLU A N 1
ATOM 1480 C CA . GLU A 1 183 ? -10.492 3.583 22.903 1.00 85.19 183 GLU A CA 1
ATOM 1481 C C . GLU A 1 183 ? -8.959 3.636 22.998 1.00 85.19 183 GLU A C 1
ATOM 1483 O O . GLU A 1 183 ? -8.411 4.185 23.948 1.00 85.19 183 GLU A O 1
ATOM 1488 N N . TRP A 1 184 ? -8.257 3.075 22.010 1.00 80.00 184 TRP A N 1
ATOM 1489 C CA . TRP A 1 184 ? -6.795 3.057 21.971 1.00 80.00 184 TRP A CA 1
ATOM 1490 C C . TRP A 1 184 ? -6.182 4.340 21.376 1.00 80.00 184 TRP A C 1
ATOM 1492 O O . TRP A 1 184 ? -5.045 4.701 21.696 1.00 80.00 184 TRP A O 1
ATOM 1502 N N . ALA A 1 185 ? -6.923 5.007 20.484 1.00 80.94 185 ALA A N 1
ATOM 1503 C CA . ALA A 1 185 ? -6.504 6.242 19.823 1.00 80.94 185 ALA A CA 1
ATOM 1504 C C . ALA A 1 185 ? -6.620 7.487 20.726 1.00 80.94 185 ALA A C 1
ATOM 1506 O O . ALA A 1 185 ? -5.970 8.492 20.432 1.00 80.94 185 ALA A O 1
ATOM 1507 N N . GLU A 1 186 ? -7.427 7.411 21.790 1.00 74.06 186 GLU A N 1
ATOM 1508 C CA . GLU A 1 186 ? -7.524 8.402 22.878 1.00 74.06 186 GLU A CA 1
ATOM 1509 C C . GLU A 1 186 ? -6.341 8.305 23.874 1.00 74.06 186 GLU A C 1
ATOM 1511 O O . GLU A 1 186 ? -6.073 9.330 24.541 1.00 74.06 186 GLU A O 1
#

Secondary structure (DSSP, 8-state):
---EEEEEEEE-TTSHHHHHHT-SS-EEEEEEEEHHHHHHHHHH-GGG--HHHHHHHHHHGGG---TT---HHHHHHHHHHHHHHHHHTT-S-HHHHHHHHHHHHHHHH-HHHHHHHHHHHHHHSTT-HHHHHHHHHHHHHHHHTT--S-HHHHHHHHHHHHHT--GGGS-TTTHHHHHHHHHHH-